Protein AF-A0AAU6HBP0-F1 (afdb_monomer)

Radius of gyration: 56.95 Å; Cα contacts (8 Å, |Δi|>4): 21; chains: 1; bounding box: 114×87×147 Å

Structure (mmCIF, N/CA/C/O backbone):
data_AF-A0AAU6HBP0-F1
#
_entry.id   AF-A0AAU6HBP0-F1
#
loop_
_atom_site.group_PDB
_atom_site.id
_atom_site.type_symbol
_atom_site.label_atom_id
_atom_site.label_alt_id
_atom_site.label_comp_id
_atom_site.label_asym_id
_atom_site.label_entity_id
_atom_site.label_seq_id
_atom_site.pdbx_PDB_ins_code
_atom_site.Cartn_x
_atom_site.Cartn_y
_atom_site.Cartn_z
_atom_site.occupancy
_atom_site.B_iso_or_equiv
_atom_site.auth_seq_id
_atom_site.auth_comp_id
_atom_site.auth_asym_id
_atom_site.auth_atom_id
_atom_site.pdbx_PDB_model_num
ATOM 1 N N . MET A 1 1 ? 34.004 17.136 -72.306 1.00 39.78 1 MET A N 1
ATOM 2 C CA . MET A 1 1 ? 34.725 17.533 -71.076 1.00 39.78 1 MET A CA 1
ATOM 3 C C . MET A 1 1 ? 34.280 16.606 -69.958 1.00 39.78 1 MET A C 1
ATOM 5 O O . MET A 1 1 ? 33.243 16.803 -69.342 1.00 39.78 1 MET A O 1
ATOM 9 N N . SER A 1 2 ? 34.985 15.485 -69.861 1.00 39.16 2 SER A N 1
ATOM 10 C CA . SER A 1 2 ? 34.574 14.244 -69.213 1.00 39.16 2 SER A CA 1
ATOM 11 C C . SER A 1 2 ? 35.087 14.171 -67.779 1.00 39.16 2 SER A C 1
ATOM 13 O O . SER A 1 2 ? 36.291 14.035 -67.568 1.00 39.16 2 SER A O 1
ATOM 15 N N . ARG A 1 3 ? 34.173 14.124 -66.805 1.00 50.28 3 ARG A N 1
ATOM 16 C CA . ARG A 1 3 ? 34.437 13.745 -65.402 1.00 50.28 3 ARG A CA 1
ATOM 17 C C . ARG A 1 3 ? 34.863 12.264 -65.241 1.00 50.28 3 ARG A C 1
ATOM 19 O O . ARG A 1 3 ? 34.665 11.676 -64.190 1.00 50.28 3 ARG A O 1
ATOM 26 N N . HIS A 1 4 ? 35.407 11.636 -66.287 1.00 50.38 4 HIS A N 1
ATOM 27 C CA . HIS A 1 4 ? 35.610 10.183 -66.388 1.00 50.38 4 HIS A CA 1
ATOM 28 C C . HIS A 1 4 ? 37.081 9.749 -66.481 1.00 50.38 4 HIS A C 1
ATOM 30 O O . HIS A 1 4 ? 37.343 8.557 -66.600 1.00 50.38 4 HIS A O 1
ATOM 36 N N . LEU A 1 5 ? 38.037 10.686 -66.433 1.00 45.00 5 LEU A N 1
ATOM 37 C CA . LEU A 1 5 ? 39.475 10.383 -66.547 1.00 45.00 5 LEU A CA 1
ATOM 38 C C . LEU A 1 5 ? 40.258 10.535 -65.234 1.00 45.00 5 LEU A C 1
ATOM 40 O O . LEU A 1 5 ? 41.415 10.137 -65.171 1.00 45.00 5 LEU A O 1
ATOM 44 N N . SER A 1 6 ? 39.632 11.026 -64.164 1.00 45.41 6 SER A N 1
ATOM 45 C CA . SER A 1 6 ? 40.224 11.090 -62.825 1.00 45.41 6 SER A CA 1
ATOM 46 C C . SER A 1 6 ? 39.606 10.031 -61.906 1.00 45.41 6 SER A C 1
ATOM 48 O O . SER A 1 6 ? 38.834 10.353 -61.015 1.00 45.41 6 SER A O 1
ATOM 50 N N . GLY A 1 7 ? 39.888 8.757 -62.184 1.00 50.62 7 GLY A N 1
ATOM 51 C CA . GLY A 1 7 ? 40.210 7.744 -61.166 1.00 50.62 7 GLY A CA 1
ATOM 52 C C . GLY A 1 7 ? 39.292 7.443 -59.969 1.00 50.62 7 GLY A C 1
ATOM 53 O O . GLY A 1 7 ? 39.724 6.668 -59.125 1.00 50.62 7 GLY A O 1
ATOM 54 N N . GLU A 1 8 ? 38.069 7.960 -59.857 1.00 50.41 8 GLU A N 1
ATOM 55 C CA . GLU A 1 8 ? 37.153 7.616 -58.756 1.00 50.41 8 GLU A CA 1
ATOM 56 C C . GLU A 1 8 ? 35.820 7.104 -59.303 1.00 50.41 8 GLU A C 1
ATOM 58 O O . GLU A 1 8 ? 34.913 7.856 -59.647 1.00 50.41 8 GLU A O 1
ATOM 63 N N . ARG A 1 9 ? 35.700 5.776 -59.401 1.00 56.53 9 ARG A N 1
ATOM 64 C CA . ARG A 1 9 ? 34.417 5.088 -59.597 1.00 56.53 9 ARG A CA 1
ATOM 65 C C . ARG A 1 9 ? 33.844 4.739 -58.226 1.00 56.53 9 ARG A C 1
ATOM 67 O O . ARG A 1 9 ? 33.811 3.572 -57.853 1.00 56.53 9 ARG A O 1
ATOM 74 N N . LEU A 1 10 ? 33.477 5.755 -57.451 1.00 55.75 10 LEU A N 1
ATOM 75 C CA . LEU A 1 10 ? 32.769 5.563 -56.189 1.00 55.75 10 LEU A CA 1
ATOM 76 C C . LEU A 1 10 ? 31.275 5.687 -56.468 1.00 55.75 10 LEU A C 1
ATOM 78 O O . LEU A 1 10 ? 30.783 6.764 -56.799 1.00 55.75 10 LEU A O 1
ATOM 82 N N . VAL A 1 11 ? 30.563 4.567 -56.388 1.00 60.75 11 VAL A N 1
ATOM 83 C CA . VAL A 1 11 ? 29.103 4.585 -56.333 1.00 60.75 11 VAL A CA 1
ATOM 84 C C . VAL A 1 11 ? 28.745 4.830 -54.871 1.00 60.75 11 VAL A C 1
ATOM 86 O O . VAL A 1 11 ? 28.910 3.941 -54.040 1.00 60.75 11 VAL A O 1
ATOM 89 N N . GLU A 1 12 ? 28.326 6.053 -54.541 1.00 64.81 12 GLU A N 1
ATOM 90 C CA . GLU A 1 12 ? 27.863 6.395 -53.188 1.00 64.81 12 GLU A CA 1
ATOM 91 C C . GLU A 1 12 ? 26.723 5.449 -52.776 1.00 64.81 12 GLU A C 1
ATOM 93 O O . GLU A 1 12 ? 25.860 5.137 -53.600 1.00 64.81 12 GLU A O 1
ATOM 98 N N . ARG A 1 13 ? 26.662 5.013 -51.509 1.00 60.97 13 ARG A N 1
ATOM 99 C CA . ARG A 1 13 ? 25.604 4.096 -51.023 1.00 60.97 13 ARG A CA 1
ATOM 100 C C . ARG A 1 13 ? 24.179 4.616 -51.262 1.00 60.97 13 ARG A C 1
ATOM 102 O O . ARG A 1 13 ? 23.253 3.827 -51.448 1.00 60.97 13 ARG A O 1
ATOM 109 N N . PHE A 1 14 ? 24.001 5.935 -51.359 1.00 68.06 14 PHE A N 1
ATOM 110 C CA . PHE A 1 14 ? 22.722 6.553 -51.720 1.00 68.06 14 PHE A CA 1
ATOM 111 C C . PHE A 1 14 ? 22.308 6.313 -53.172 1.00 68.06 14 PHE A C 1
ATOM 113 O O . PHE A 1 14 ? 21.176 6.623 -53.523 1.00 68.06 14 PHE A O 1
ATOM 120 N N . PHE A 1 15 ? 23.171 5.760 -54.025 1.00 81.31 15 PHE A N 1
ATOM 121 C CA . PHE A 1 15 ? 22.827 5.429 -55.401 1.00 81.31 15 PHE A CA 1
ATOM 122 C C . PHE A 1 15 ? 21.674 4.432 -55.466 1.00 81.31 15 PHE A C 1
ATOM 124 O O . PHE A 1 15 ? 20.751 4.661 -56.233 1.00 81.31 15 PHE A O 1
ATOM 131 N N . VAL A 1 16 ? 21.671 3.377 -54.642 1.00 83.00 16 VAL A N 1
ATOM 132 C CA . VAL A 1 16 ? 20.570 2.395 -54.648 1.00 83.00 16 VAL A CA 1
ATOM 133 C C . VAL A 1 16 ? 19.282 3.019 -54.102 1.00 83.00 16 VAL A C 1
ATOM 135 O O . VAL A 1 16 ? 18.208 2.781 -54.648 1.00 83.00 16 VAL A O 1
ATOM 138 N N . ALA A 1 17 ? 19.384 3.880 -53.082 1.00 81.88 17 ALA A N 1
ATOM 139 C CA . ALA A 1 17 ? 18.243 4.628 -52.552 1.00 81.88 17 ALA A CA 1
ATOM 140 C C . ALA A 1 17 ? 17.663 5.611 -53.589 1.00 81.88 17 ALA A C 1
ATOM 142 O O . ALA A 1 17 ? 16.463 5.599 -53.840 1.00 81.88 17 ALA A O 1
ATOM 143 N N . ARG A 1 18 ? 18.513 6.386 -54.270 1.00 85.19 18 ARG A N 1
ATOM 144 C CA . ARG A 1 18 ? 18.115 7.302 -55.350 1.00 85.19 18 ARG A CA 1
ATOM 145 C C . ARG A 1 18 ? 17.605 6.564 -56.580 1.00 85.19 18 ARG A C 1
ATOM 147 O O . ARG A 1 18 ? 16.659 7.013 -57.208 1.00 85.19 18 ARG A O 1
ATOM 154 N N . LEU A 1 19 ? 18.207 5.429 -56.928 1.00 86.56 19 LEU A N 1
ATOM 155 C CA . LEU A 1 19 ? 17.739 4.568 -58.011 1.00 86.56 19 LEU A CA 1
ATOM 156 C C . LEU A 1 19 ? 16.337 4.046 -57.696 1.00 86.56 19 LEU A C 1
ATOM 158 O O . LEU A 1 19 ? 15.481 4.047 -58.573 1.00 86.56 19 LEU A O 1
ATOM 162 N N . ARG A 1 20 ? 16.081 3.660 -56.442 1.00 88.56 20 ARG A N 1
ATOM 163 C CA . ARG A 1 20 ? 14.748 3.274 -55.977 1.00 88.56 20 ARG A CA 1
ATOM 164 C C . ARG A 1 20 ? 13.751 4.426 -56.072 1.00 88.56 20 ARG A C 1
ATOM 166 O O . ARG A 1 20 ? 12.655 4.189 -56.562 1.00 88.56 20 ARG A O 1
ATOM 173 N N . GLU A 1 21 ? 14.111 5.628 -55.627 1.00 88.81 21 GLU A N 1
ATOM 174 C CA . GLU A 1 21 ? 13.258 6.822 -55.748 1.00 88.81 21 GLU A CA 1
ATOM 175 C C . GLU A 1 21 ? 12.923 7.115 -57.218 1.00 88.81 21 GLU A C 1
ATOM 177 O O . GLU A 1 21 ? 11.754 7.177 -57.583 1.00 88.81 21 GLU A O 1
ATOM 182 N N . VAL A 1 22 ? 13.933 7.161 -58.090 1.00 92.31 22 VAL A N 1
ATOM 183 C CA . VAL A 1 22 ? 13.758 7.430 -59.527 1.00 92.31 22 VAL A CA 1
ATOM 184 C C . VAL A 1 22 ? 12.912 6.358 -60.217 1.00 92.31 22 VAL A C 1
ATOM 186 O O . VAL A 1 22 ? 12.060 6.682 -61.041 1.00 92.31 22 VAL A O 1
ATOM 189 N N . LEU A 1 23 ? 13.129 5.077 -59.909 1.00 91.69 23 LEU A N 1
ATOM 190 C CA . LEU A 1 23 ? 12.344 3.991 -60.496 1.00 91.69 23 LEU A CA 1
ATOM 191 C C . LEU A 1 23 ? 10.909 3.964 -59.954 1.00 91.69 23 LEU A C 1
ATOM 193 O O . LEU A 1 23 ? 9.983 3.671 -60.709 1.00 91.69 23 LEU A O 1
ATOM 197 N N . ALA A 1 24 ? 10.700 4.327 -58.686 1.00 91.56 24 ALA A N 1
ATOM 198 C CA . ALA A 1 24 ? 9.364 4.504 -58.128 1.00 91.56 24 ALA A CA 1
ATOM 199 C C . ALA A 1 24 ? 8.610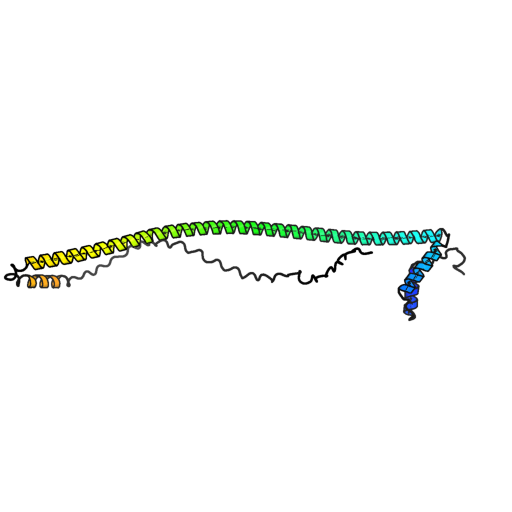 5.648 -58.826 1.00 91.56 24 ALA A C 1
ATOM 201 O O . ALA A 1 24 ? 7.462 5.450 -59.224 1.00 91.56 24 ALA A O 1
ATOM 202 N N . ASP A 1 25 ? 9.270 6.785 -59.066 1.00 92.56 25 ASP A N 1
ATOM 203 C CA . ASP A 1 25 ? 8.704 7.929 -59.796 1.00 92.56 25 ASP A CA 1
ATOM 204 C C . ASP A 1 25 ? 8.340 7.581 -61.252 1.00 92.56 25 ASP A C 1
ATOM 206 O O . ASP A 1 25 ? 7.417 8.156 -61.829 1.00 92.56 25 ASP A O 1
ATOM 210 N N . GLN A 1 26 ? 9.028 6.603 -61.847 1.00 93.94 26 GLN A N 1
ATOM 211 C CA . GLN A 1 26 ? 8.758 6.083 -63.193 1.00 93.94 26 GLN A CA 1
ATOM 212 C C . GLN A 1 26 ? 7.703 4.962 -63.227 1.00 93.94 26 GLN A C 1
ATOM 214 O O . GLN A 1 26 ? 7.431 4.411 -64.292 1.00 93.94 26 GLN A O 1
ATOM 219 N N . GLY A 1 27 ? 7.092 4.617 -62.087 1.00 92.62 27 GLY A N 1
ATOM 220 C CA . GLY A 1 27 ? 6.062 3.576 -61.995 1.00 92.62 27 GLY A CA 1
ATOM 221 C C . GLY A 1 27 ? 6.602 2.145 -61.887 1.00 92.62 27 GLY A C 1
ATOM 222 O O . GLY A 1 27 ? 5.842 1.187 -62.031 1.00 92.62 27 GLY A O 1
ATOM 223 N N . HIS A 1 28 ? 7.894 1.984 -61.600 1.00 92.25 28 HIS A N 1
ATOM 224 C CA . HIS A 1 28 ? 8.573 0.698 -61.440 1.00 92.25 28 HIS A CA 1
ATOM 225 C C . HIS A 1 28 ? 9.262 0.599 -60.070 1.00 92.25 28 HIS A C 1
ATOM 227 O O . HIS A 1 28 ? 10.488 0.532 -59.998 1.00 92.25 28 HIS A O 1
ATOM 233 N N . PRO A 1 29 ? 8.514 0.607 -58.952 1.00 91.19 29 PRO A N 1
ATOM 234 C CA . PRO A 1 29 ? 9.128 0.544 -57.634 1.00 91.19 29 PRO A CA 1
ATOM 235 C C . PRO A 1 29 ? 9.879 -0.781 -57.455 1.00 91.19 29 PRO A C 1
ATOM 237 O O . PRO A 1 29 ? 9.291 -1.857 -57.557 1.00 91.19 29 PRO A O 1
ATOM 240 N N . LEU A 1 30 ? 11.175 -0.690 -57.148 1.00 90.50 30 LEU A N 1
ATOM 241 C CA . LEU A 1 30 ? 11.973 -1.842 -56.729 1.00 90.50 30 LEU A CA 1
ATOM 242 C C . LEU A 1 30 ? 11.384 -2.446 -55.451 1.00 90.50 30 LEU A C 1
ATOM 244 O O . LEU A 1 30 ? 11.033 -1.732 -54.502 1.00 90.50 30 LEU A O 1
ATOM 248 N N . THR A 1 31 ? 11.314 -3.771 -55.410 1.00 92.31 31 THR A N 1
ATOM 249 C CA . THR A 1 31 ? 10.949 -4.500 -54.195 1.00 92.31 31 THR A CA 1
ATOM 250 C C . THR A 1 31 ? 12.068 -4.412 -53.156 1.00 92.31 31 THR A C 1
ATOM 252 O O . THR A 1 31 ? 13.239 -4.220 -53.485 1.00 92.31 31 THR A O 1
ATOM 255 N N . ALA A 1 32 ? 11.726 -4.586 -51.875 1.00 88.50 32 ALA A N 1
ATOM 256 C CA . ALA A 1 32 ? 12.717 -4.574 -50.796 1.00 88.50 32 ALA A CA 1
ATOM 257 C C . ALA A 1 32 ? 13.833 -5.614 -51.021 1.00 88.50 32 ALA A C 1
ATOM 259 O O . ALA A 1 32 ? 15.004 -5.291 -50.858 1.00 88.50 32 ALA A O 1
ATOM 260 N N . ALA A 1 33 ? 13.473 -6.811 -51.499 1.00 90.25 33 ALA A N 1
ATOM 261 C CA . ALA A 1 33 ? 14.423 -7.880 -51.801 1.00 90.25 33 ALA A CA 1
ATOM 262 C C . ALA A 1 33 ? 15.372 -7.534 -52.967 1.00 90.25 33 ALA A C 1
ATOM 264 O O . ALA A 1 33 ? 16.555 -7.863 -52.927 1.00 90.25 33 ALA A O 1
ATOM 265 N N . GLU A 1 34 ? 14.886 -6.849 -54.010 1.00 90.62 34 GLU A N 1
ATOM 266 C CA . GLU A 1 34 ? 15.740 -6.377 -55.111 1.00 90.62 34 GLU A CA 1
ATOM 267 C C . GLU A 1 34 ? 16.694 -5.272 -54.649 1.00 90.62 34 GLU A C 1
ATOM 269 O O . GLU A 1 34 ? 17.857 -5.257 -55.053 1.00 90.62 34 GLU A O 1
ATOM 274 N N . CYS A 1 35 ? 16.233 -4.375 -53.773 1.00 86.44 35 CYS A N 1
ATOM 275 C CA . CYS A 1 35 ? 17.088 -3.365 -53.158 1.00 86.44 35 CYS A CA 1
ATOM 276 C C . CYS A 1 35 ? 18.190 -3.994 -52.300 1.00 86.44 35 CYS A C 1
ATOM 278 O O . CYS A 1 35 ? 19.349 -3.617 -52.452 1.00 86.44 35 CYS A O 1
ATOM 280 N N . GLU A 1 36 ? 17.853 -4.955 -51.437 1.00 86.12 36 GLU A N 1
ATOM 281 C CA . GLU A 1 36 ? 18.827 -5.688 -50.617 1.00 86.12 36 GLU A CA 1
ATOM 282 C C . GLU A 1 36 ? 19.879 -6.370 -51.498 1.00 86.12 36 GLU A C 1
ATOM 284 O O . GLU A 1 36 ? 21.076 -6.166 -51.302 1.00 86.12 36 GLU A O 1
ATOM 289 N N . ARG A 1 37 ? 19.448 -7.065 -52.556 1.00 89.81 37 ARG A N 1
ATOM 290 C CA . ARG A 1 37 ? 20.356 -7.734 -53.495 1.00 89.81 37 ARG A CA 1
A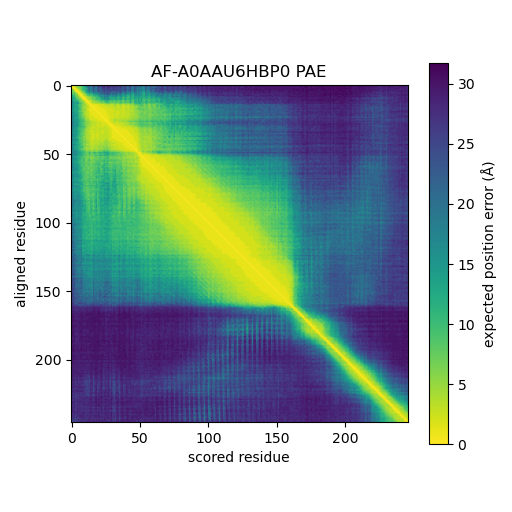TOM 291 C C . ARG A 1 37 ? 21.274 -6.763 -54.242 1.00 89.81 37 ARG A C 1
ATOM 293 O O . ARG A 1 37 ? 22.438 -7.077 -54.476 1.00 89.81 37 ARG A O 1
ATOM 300 N N . LEU A 1 38 ? 20.777 -5.589 -54.637 1.00 87.56 38 LEU A N 1
ATOM 301 C CA . LEU A 1 38 ? 21.600 -4.550 -55.268 1.00 87.56 38 LEU A CA 1
ATOM 302 C C . LEU A 1 38 ? 22.637 -3.979 -54.294 1.00 87.56 38 LEU A C 1
ATOM 304 O O . LEU A 1 38 ? 23.779 -3.756 -54.691 1.00 87.56 38 LEU A O 1
ATOM 308 N N . ILE A 1 39 ? 22.267 -3.782 -53.026 1.00 85.06 39 ILE A N 1
ATOM 309 C CA . ILE A 1 39 ? 23.190 -3.334 -51.975 1.00 85.06 39 ILE A CA 1
ATOM 310 C C . ILE A 1 39 ? 24.290 -4.377 -51.751 1.00 85.06 39 ILE A C 1
ATOM 312 O O . ILE A 1 39 ? 25.467 -4.016 -51.713 1.00 85.06 39 ILE A O 1
ATOM 316 N N . GLU A 1 40 ? 23.930 -5.659 -51.662 1.00 85.44 40 GLU A N 1
ATOM 317 C CA . GLU A 1 40 ? 24.885 -6.764 -51.526 1.00 85.44 40 GLU A CA 1
ATOM 318 C C . GLU A 1 40 ? 25.858 -6.823 -52.709 1.00 85.44 40 GLU A C 1
ATOM 320 O O . GLU A 1 40 ? 27.071 -6.835 -52.503 1.00 85.44 40 GLU A O 1
ATOM 325 N N . LEU A 1 41 ? 25.350 -6.763 -53.946 1.00 87.06 41 LEU A N 1
ATOM 326 C CA . LEU A 1 41 ? 26.175 -6.769 -55.161 1.00 87.06 41 LEU A CA 1
ATOM 327 C C . LEU A 1 41 ? 27.124 -5.565 -55.229 1.00 87.06 41 LEU A C 1
ATOM 329 O O . LEU A 1 41 ? 28.288 -5.711 -55.613 1.00 87.06 41 LEU A O 1
ATOM 333 N N . CYS A 1 42 ? 26.658 -4.377 -54.837 1.00 82.25 42 CYS A N 1
ATOM 334 C CA . CYS A 1 42 ? 27.517 -3.204 -54.708 1.00 82.25 42 CYS A CA 1
ATOM 335 C C . CYS A 1 42 ? 28.606 -3.437 -53.651 1.00 82.25 42 CYS A C 1
ATOM 337 O O . CYS A 1 42 ? 29.781 -3.194 -53.928 1.00 82.25 42 CYS A O 1
ATOM 339 N N . GLY A 1 43 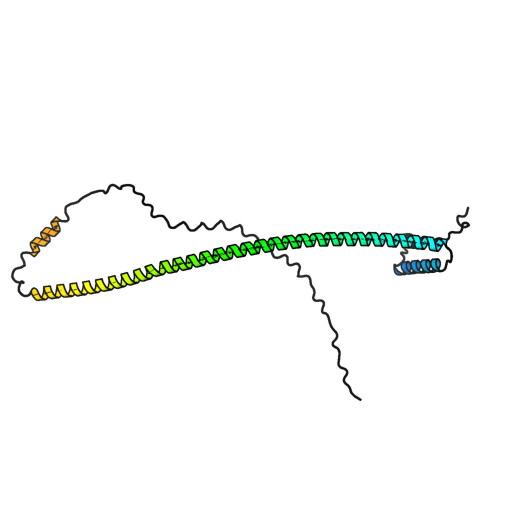? 28.246 -3.982 -52.486 1.00 78.25 43 GLY A N 1
ATOM 340 C CA . GLY A 1 43 ? 29.190 -4.350 -51.431 1.00 78.25 43 GLY A CA 1
ATOM 341 C C . GLY A 1 43 ? 30.247 -5.358 -51.892 1.00 78.25 43 GLY A C 1
ATOM 342 O O . GLY A 1 43 ? 31.434 -5.173 -51.631 1.00 78.25 43 GLY A O 1
ATOM 343 N N . ASP A 1 44 ? 29.853 -6.389 -52.635 1.00 83.00 44 ASP A N 1
ATOM 344 C CA . ASP A 1 44 ? 30.768 -7.380 -53.212 1.00 83.00 44 ASP A CA 1
ATOM 345 C C . ASP A 1 44 ? 31.710 -6.757 -54.241 1.00 83.00 44 ASP A C 1
ATOM 347 O O . ASP A 1 44 ? 32.916 -7.011 -54.218 1.00 83.00 44 ASP A O 1
ATOM 351 N N . SER A 1 45 ? 31.190 -5.877 -55.099 1.00 80.94 45 SER A N 1
ATOM 352 C CA . SER A 1 45 ? 32.001 -5.163 -56.087 1.00 80.94 45 SER A CA 1
ATOM 353 C C . SER A 1 45 ? 33.019 -4.219 -55.434 1.00 80.94 45 SER A C 1
ATOM 355 O O . SER A 1 45 ? 34.161 -4.132 -55.887 1.00 80.94 45 SER A O 1
ATOM 357 N N . HIS A 1 46 ? 32.646 -3.560 -54.331 1.00 74.81 46 HIS A N 1
ATOM 358 C CA . HIS A 1 46 ? 33.536 -2.687 -53.568 1.00 74.81 46 HIS A CA 1
ATOM 359 C C . HIS A 1 46 ? 34.616 -3.491 -52.839 1.00 74.81 46 HIS A C 1
ATOM 361 O O . HIS A 1 46 ? 35.778 -3.096 -52.870 1.00 74.81 46 HIS A O 1
ATOM 367 N N . ARG A 1 47 ? 34.272 -4.657 -52.271 1.00 78.62 47 ARG A N 1
ATOM 368 C CA . ARG A 1 47 ? 35.238 -5.585 -51.656 1.00 78.62 47 ARG A CA 1
ATOM 369 C C . ARG A 1 47 ? 36.218 -6.179 -52.670 1.00 78.62 47 ARG A C 1
ATOM 371 O O . ARG A 1 47 ? 37.391 -6.351 -52.352 1.00 78.62 47 ARG A O 1
ATOM 378 N N . ALA A 1 48 ? 35.753 -6.471 -53.885 1.00 81.12 48 ALA A N 1
ATOM 379 C CA . ALA A 1 48 ? 36.593 -6.968 -54.975 1.00 81.12 48 ALA A CA 1
ATOM 380 C C . ALA A 1 48 ? 37.481 -5.871 -55.593 1.00 81.12 48 ALA A C 1
ATOM 382 O O . ALA A 1 48 ? 38.547 -6.160 -56.140 1.00 81.12 48 ALA A O 1
ATOM 383 N N . SER A 1 49 ? 37.061 -4.607 -55.499 1.00 72.75 49 SER A N 1
ATOM 384 C CA . SER A 1 49 ? 37.847 -3.454 -55.925 1.00 72.75 49 SER A CA 1
ATOM 385 C C . SER A 1 49 ? 38.999 -3.238 -54.944 1.00 72.75 49 SER A C 1
ATOM 387 O O . SER A 1 49 ? 38.852 -2.586 -53.915 1.00 72.75 49 SER A O 1
ATOM 389 N N . GLY A 1 50 ? 40.184 -3.767 -55.258 1.00 74.50 50 GLY A N 1
ATOM 390 C CA . GLY A 1 50 ? 41.418 -3.564 -54.479 1.00 74.50 50 GLY A CA 1
ATOM 391 C C . GLY A 1 50 ? 41.921 -2.110 -54.424 1.00 74.50 50 GLY A C 1
ATOM 392 O O . GLY A 1 50 ? 43.100 -1.883 -54.167 1.00 74.50 50 GLY A O 1
ATOM 393 N N . SER A 1 51 ? 41.063 -1.126 -54.710 1.00 82.62 51 SER A N 1
ATOM 394 C CA . SER A 1 51 ? 41.380 0.296 -54.686 1.00 82.62 51 SER A CA 1
ATOM 395 C C . SER A 1 51 ? 41.337 0.841 -53.249 1.00 82.62 51 SER A C 1
ATOM 397 O O . SER A 1 51 ? 40.272 0.823 -52.622 1.00 82.62 51 SER A O 1
ATOM 399 N N . PRO A 1 52 ? 42.439 1.418 -52.733 1.00 79.50 52 PRO A N 1
ATOM 400 C CA . PRO A 1 52 ? 42.483 1.998 -51.388 1.00 79.50 52 PRO A CA 1
ATOM 401 C C . PRO A 1 52 ? 41.457 3.117 -51.152 1.00 79.50 52 PRO A C 1
ATOM 403 O O . PRO A 1 52 ? 40.966 3.283 -50.038 1.00 79.50 52 PRO A O 1
ATOM 406 N N . SER A 1 53 ? 41.098 3.880 -52.191 1.00 77.75 53 SER A N 1
ATOM 407 C CA . SER A 1 53 ? 40.112 4.965 -52.083 1.00 77.75 53 SER A CA 1
ATOM 408 C C . SER A 1 53 ? 38.693 4.454 -51.813 1.00 77.75 53 SER A C 1
ATOM 410 O O . SER A 1 53 ? 37.976 5.042 -51.007 1.00 77.75 53 SER A O 1
ATOM 412 N N . VAL A 1 54 ? 38.314 3.326 -52.426 1.00 77.31 54 VAL A N 1
ATOM 413 C CA . VAL A 1 54 ? 37.008 2.669 -52.235 1.00 77.31 54 VAL A CA 1
ATOM 414 C C . VAL A 1 54 ? 36.900 2.105 -50.822 1.00 77.31 54 VAL A C 1
ATOM 416 O O . VAL A 1 54 ? 35.896 2.320 -50.148 1.00 77.31 54 VAL A O 1
ATOM 419 N N . GLN A 1 55 ? 37.968 1.472 -50.333 1.00 79.50 55 GLN A N 1
ATOM 420 C CA . GLN A 1 55 ? 38.030 0.946 -48.969 1.00 79.50 55 GLN A CA 1
ATOM 421 C C . GLN A 1 55 ? 37.957 2.062 -47.917 1.00 79.50 55 GLN A C 1
ATOM 423 O O . GLN A 1 55 ? 37.234 1.938 -46.931 1.00 79.50 55 GLN A O 1
ATOM 428 N N . LEU A 1 56 ? 38.655 3.185 -48.130 1.00 85.00 56 LEU A N 1
ATOM 429 C CA . LEU A 1 56 ? 38.584 4.338 -47.227 1.00 85.00 56 LEU A CA 1
ATOM 430 C C . LEU A 1 56 ? 37.199 4.993 -47.214 1.00 85.00 56 LEU A C 1
ATOM 432 O O . LEU A 1 56 ? 36.749 5.417 -46.149 1.00 85.00 56 LEU A O 1
ATOM 436 N N . ALA A 1 57 ? 36.527 5.091 -48.364 1.00 81.38 57 ALA A N 1
ATOM 437 C CA . ALA A 1 57 ? 35.159 5.597 -48.437 1.00 81.38 57 ALA A CA 1
ATOM 438 C C . ALA A 1 57 ? 34.194 4.689 -47.657 1.00 81.38 57 ALA A C 1
ATOM 440 O O . ALA A 1 57 ? 33.475 5.178 -46.790 1.00 81.38 57 ALA A O 1
ATOM 441 N N . GLN A 1 58 ? 34.273 3.371 -47.870 1.00 80.75 58 GLN A N 1
ATOM 442 C CA . GLN A 1 58 ? 33.457 2.391 -47.153 1.00 80.75 58 GLN A CA 1
ATOM 443 C C . GLN A 1 58 ? 33.671 2.453 -45.632 1.00 80.75 58 GLN A C 1
ATOM 445 O O . GLN A 1 58 ? 32.706 2.524 -44.876 1.00 80.75 58 GLN A O 1
ATOM 450 N N . LEU A 1 59 ? 34.924 2.486 -45.166 1.00 87.00 59 LEU A N 1
ATOM 451 C CA . LEU A 1 59 ? 35.221 2.566 -43.732 1.00 87.00 59 LEU A CA 1
ATOM 452 C C . LEU A 1 59 ? 34.714 3.870 -43.102 1.00 87.00 59 LEU A C 1
ATOM 454 O O . LEU A 1 59 ? 34.272 3.873 -41.955 1.00 87.00 59 LEU A O 1
ATOM 458 N N . ARG A 1 60 ? 34.765 4.995 -43.828 1.00 88.75 60 ARG A N 1
ATOM 459 C CA . ARG A 1 60 ? 34.203 6.268 -43.345 1.00 88.75 60 ARG A CA 1
ATOM 460 C C . ARG A 1 60 ? 32.691 6.185 -43.187 1.00 88.75 60 ARG A C 1
ATOM 462 O O . ARG A 1 60 ? 32.178 6.671 -42.184 1.00 88.75 60 ARG A O 1
ATOM 469 N N . GLU A 1 61 ? 32.005 5.564 -44.138 1.00 84.44 61 GLU A N 1
ATOM 470 C CA . GLU A 1 61 ? 30.559 5.349 -44.076 1.00 84.44 61 GLU A CA 1
ATOM 471 C C . GLU A 1 61 ? 30.180 4.433 -42.903 1.00 84.44 61 GLU A C 1
ATOM 473 O O . GLU A 1 61 ? 29.367 4.823 -42.067 1.00 84.44 61 GLU A O 1
ATOM 478 N N . GLU A 1 62 ? 30.840 3.281 -42.756 1.00 87.00 62 GLU A N 1
ATOM 479 C CA . GLU A 1 62 ? 30.622 2.364 -41.627 1.00 87.00 62 GLU A CA 1
ATOM 480 C C . GLU A 1 62 ? 30.874 3.059 -40.278 1.00 87.00 62 GLU A C 1
ATOM 482 O O . GLU A 1 62 ? 30.093 2.910 -39.339 1.00 87.00 62 GLU A O 1
ATOM 487 N N . LEU A 1 63 ? 31.910 3.902 -40.181 1.00 93.00 63 LEU A N 1
ATOM 488 C CA . LEU A 1 63 ? 32.146 4.719 -38.988 1.00 93.00 63 LEU A CA 1
ATOM 489 C C . LEU A 1 63 ? 31.024 5.732 -38.733 1.00 93.00 63 LEU A C 1
ATOM 491 O O . LEU A 1 63 ? 30.695 5.983 -37.573 1.00 93.00 63 LEU A O 1
ATOM 495 N N . THR A 1 64 ? 30.447 6.342 -39.771 1.00 90.62 64 THR A N 1
ATOM 496 C CA . THR A 1 64 ? 29.298 7.243 -39.592 1.00 90.62 64 THR A CA 1
ATOM 497 C C . THR A 1 64 ? 28.042 6.495 -39.152 1.00 90.62 64 THR A C 1
ATOM 499 O O . THR A 1 64 ? 27.355 6.974 -38.252 1.00 90.62 64 THR A O 1
ATOM 502 N N . GLU A 1 65 ? 27.782 5.306 -39.697 1.00 88.75 65 GLU A N 1
ATOM 503 C CA . GLU A 1 65 ? 26.656 4.449 -39.306 1.00 88.75 65 GLU A CA 1
ATOM 504 C C . GLU A 1 65 ? 26.799 3.972 -37.858 1.00 88.75 65 GLU A C 1
ATOM 506 O O . GLU A 1 65 ? 25.858 4.083 -37.073 1.00 88.75 65 GLU A O 1
ATOM 511 N N . LEU A 1 66 ? 27.995 3.521 -37.467 1.00 94.62 66 LEU A N 1
ATOM 512 C CA . LEU A 1 66 ? 28.280 3.109 -36.092 1.00 94.62 66 LEU A CA 1
ATOM 513 C C . LEU A 1 66 ? 28.110 4.264 -35.103 1.00 94.62 66 LEU A C 1
ATOM 515 O O . LEU A 1 66 ? 27.526 4.063 -34.040 1.00 94.62 66 LEU A O 1
ATOM 519 N N . LYS A 1 67 ? 28.555 5.477 -35.454 1.00 95.38 67 LYS A N 1
ATOM 520 C CA . LYS A 1 67 ? 28.339 6.672 -34.621 1.00 95.38 67 LYS A CA 1
ATOM 521 C C . LYS A 1 67 ? 26.857 6.995 -34.471 1.00 95.38 67 LYS A C 1
ATOM 523 O O . LYS A 1 67 ? 26.397 7.206 -33.357 1.00 95.38 67 LYS A O 1
ATOM 528 N N . GLN A 1 68 ? 26.092 6.962 -35.560 1.00 95.06 68 GLN A N 1
ATOM 529 C CA . GLN A 1 68 ? 24.646 7.188 -35.499 1.00 95.06 68 GLN A CA 1
ATOM 530 C C . GLN A 1 68 ? 23.938 6.116 -34.661 1.00 95.06 68 GLN A C 1
ATOM 532 O O . GLN A 1 68 ? 23.080 6.441 -33.842 1.00 95.06 68 GLN A O 1
ATOM 537 N N . ALA A 1 69 ? 24.309 4.844 -34.817 1.00 93.88 69 ALA A N 1
ATOM 538 C CA . ALA A 1 69 ? 23.765 3.752 -34.016 1.00 93.88 69 ALA A CA 1
ATOM 539 C C . ALA A 1 69 ? 24.118 3.901 -32.527 1.00 93.88 69 ALA A C 1
ATOM 541 O O . ALA A 1 69 ? 23.267 3.652 -31.672 1.00 93.88 69 ALA A O 1
ATOM 542 N N . GLN A 1 70 ? 25.341 4.342 -32.216 1.00 96.69 70 GLN A N 1
ATOM 543 C CA . GLN A 1 70 ? 25.787 4.644 -30.857 1.00 96.69 70 GLN A CA 1
ATOM 544 C C . GLN A 1 70 ? 25.024 5.829 -30.253 1.00 96.69 70 GLN A C 1
ATOM 546 O O . GLN A 1 70 ? 24.602 5.760 -29.103 1.00 96.69 70 GLN A O 1
ATOM 551 N N . ASP A 1 71 ? 24.789 6.892 -31.019 1.00 96.75 71 ASP A N 1
ATOM 552 C CA . ASP A 1 71 ? 24.014 8.043 -30.555 1.00 96.75 71 ASP A CA 1
ATOM 553 C C . ASP A 1 71 ? 22.553 7.653 -30.285 1.00 96.75 71 ASP A C 1
ATOM 555 O O . ASP A 1 71 ? 21.961 8.060 -29.283 1.00 96.75 71 ASP A O 1
ATOM 559 N N . LEU A 1 72 ? 21.959 6.831 -31.157 1.00 96.75 72 LEU A N 1
ATOM 560 C CA . LEU A 1 72 ? 20.601 6.318 -30.974 1.00 96.75 72 LEU A CA 1
ATOM 561 C C . LEU A 1 72 ? 20.497 5.390 -29.761 1.00 96.75 72 LEU A C 1
ATOM 563 O O . LEU A 1 72 ? 19.529 5.492 -29.004 1.00 96.75 72 LEU A O 1
ATOM 567 N N . SER A 1 73 ? 21.464 4.493 -29.560 1.00 95.69 73 SER A N 1
ATOM 568 C CA . SER A 1 73 ? 21.480 3.609 -28.393 1.00 95.69 73 SER A CA 1
ATOM 569 C C . SER A 1 73 ? 21.726 4.390 -27.103 1.00 95.69 73 SER A C 1
ATOM 571 O O . SER A 1 73 ? 21.027 4.146 -26.124 1.00 95.69 73 SER A O 1
ATOM 573 N N . GLY A 1 74 ? 22.609 5.391 -27.125 1.00 97.88 74 GLY A N 1
ATOM 574 C CA . GLY A 1 74 ? 22.842 6.307 -26.010 1.00 97.88 74 GLY A CA 1
ATOM 575 C C . GLY A 1 74 ? 21.583 7.080 -25.615 1.00 97.88 74 GLY A C 1
ATOM 576 O O . GLY A 1 74 ? 21.240 7.128 -24.439 1.00 97.88 74 GLY A O 1
ATOM 577 N N . ARG A 1 75 ? 20.826 7.607 -26.588 1.00 97.56 75 ARG A N 1
ATOM 578 C CA . ARG A 1 75 ? 19.537 8.277 -26.323 1.00 97.56 75 ARG A CA 1
ATOM 579 C C . ARG A 1 75 ? 18.489 7.331 -25.742 1.00 97.56 75 ARG A C 1
ATOM 581 O O . ARG A 1 75 ? 17.757 7.722 -24.840 1.00 97.56 75 ARG A O 1
ATOM 588 N N . ARG A 1 76 ? 18.403 6.098 -26.251 1.00 97.81 76 ARG A N 1
ATOM 589 C CA . ARG A 1 76 ? 17.480 5.083 -25.716 1.00 97.81 76 ARG A CA 1
ATOM 590 C C . ARG A 1 76 ? 17.848 4.690 -24.291 1.00 97.81 76 ARG A C 1
ATOM 592 O O . ARG A 1 76 ? 16.957 4.550 -23.466 1.00 97.81 76 ARG A O 1
ATOM 599 N N . LEU A 1 77 ? 19.139 4.529 -24.013 1.00 98.06 77 LEU A N 1
ATOM 600 C CA . LEU A 1 77 ? 19.634 4.218 -22.679 1.00 98.06 77 LEU A CA 1
ATOM 601 C C . LEU A 1 77 ? 19.308 5.352 -21.701 1.00 98.06 77 LEU A C 1
ATOM 603 O O . LEU A 1 77 ? 18.717 5.076 -20.666 1.00 98.06 77 LEU A O 1
ATOM 607 N N . ALA A 1 78 ? 19.565 6.608 -22.077 1.00 97.88 78 ALA A N 1
ATOM 608 C CA . ALA A 1 78 ? 19.201 7.767 -21.262 1.00 97.88 78 ALA A CA 1
ATOM 609 C C . ALA A 1 78 ? 17.688 7.836 -20.981 1.00 97.88 78 ALA A C 1
ATOM 611 O O . ALA A 1 78 ? 17.287 8.043 -19.842 1.00 97.88 78 ALA A O 1
ATOM 612 N N . ALA A 1 79 ? 16.841 7.588 -21.987 1.00 98.00 79 ALA A N 1
ATOM 613 C CA . ALA A 1 79 ? 15.389 7.564 -21.798 1.00 98.00 79 ALA A CA 1
ATOM 614 C C . ALA A 1 79 ? 14.942 6.460 -20.820 1.00 98.00 79 ALA A C 1
ATOM 616 O O . ALA A 1 79 ? 14.115 6.704 -19.947 1.00 98.00 79 ALA A O 1
ATOM 617 N N . VAL A 1 80 ? 15.518 5.257 -20.922 1.00 98.25 80 VAL A N 1
ATOM 618 C CA . VAL A 1 80 ? 15.221 4.152 -19.995 1.00 98.25 80 VAL A CA 1
ATOM 619 C C . VAL A 1 80 ? 15.715 4.460 -18.579 1.00 98.25 80 VAL A C 1
ATOM 621 O O . VAL A 1 80 ? 15.046 4.109 -17.610 1.00 98.25 80 VAL A O 1
ATOM 624 N N . GLU A 1 81 ? 16.864 5.120 -18.432 1.00 98.31 81 GLU A N 1
ATOM 625 C CA . GLU A 1 81 ? 17.375 5.562 -17.130 1.00 98.31 81 GLU A CA 1
ATOM 626 C C . GLU A 1 81 ? 16.473 6.627 -16.491 1.00 98.31 81 GLU A C 1
ATOM 628 O O . GLU A 1 81 ? 16.186 6.544 -15.295 1.00 98.31 81 GLU A O 1
ATOM 633 N N . GLU A 1 82 ? 15.973 7.583 -17.277 1.00 98.50 82 GLU A N 1
ATOM 634 C CA . GLU A 1 82 ? 14.997 8.580 -16.824 1.00 98.50 82 GLU A CA 1
ATOM 635 C C . GLU A 1 82 ? 13.677 7.926 -16.391 1.00 98.50 82 GLU A C 1
ATOM 637 O O . GLU A 1 82 ? 13.166 8.224 -15.308 1.00 98.50 82 GLU A O 1
ATOM 642 N N . GLU A 1 83 ? 13.149 6.987 -17.182 1.00 98.44 83 GLU A N 1
ATOM 643 C CA . GLU A 1 83 ? 11.953 6.214 -16.826 1.00 98.44 83 GLU A CA 1
ATOM 644 C C . GLU A 1 83 ? 12.168 5.400 -15.543 1.00 98.44 83 GLU A C 1
ATOM 646 O O . GLU A 1 83 ? 11.317 5.405 -14.650 1.00 98.44 83 GLU A O 1
ATOM 651 N N . ALA A 1 84 ? 13.320 4.739 -15.407 1.00 98.12 84 ALA A N 1
ATOM 652 C CA . ALA A 1 84 ? 13.666 3.986 -14.208 1.00 98.12 84 ALA A CA 1
ATOM 653 C C . ALA A 1 84 ? 13.745 4.899 -12.978 1.00 98.12 84 ALA A C 1
ATOM 655 O O . ALA A 1 84 ? 13.189 4.562 -11.932 1.00 98.12 84 ALA A O 1
ATOM 656 N N . ALA A 1 85 ? 14.378 6.070 -13.096 1.00 98.50 85 ALA A N 1
ATOM 657 C CA . ALA A 1 85 ? 14.443 7.060 -12.024 1.00 98.50 85 ALA A CA 1
ATOM 658 C C . ALA A 1 85 ? 13.044 7.556 -11.617 1.00 98.50 85 ALA A C 1
ATOM 660 O O . ALA A 1 85 ? 12.749 7.644 -10.421 1.00 98.50 85 ALA A O 1
ATOM 661 N N . GLY A 1 86 ? 12.163 7.803 -12.593 1.00 98.44 86 GLY A N 1
ATOM 662 C CA . GLY A 1 86 ? 10.760 8.143 -12.353 1.00 98.44 86 GLY A CA 1
ATOM 663 C C . GLY A 1 86 ? 10.024 7.050 -11.574 1.00 98.44 86 GLY A C 1
ATOM 664 O O . GLY A 1 86 ? 9.439 7.319 -10.524 1.00 98.44 86 GLY A O 1
ATOM 665 N N . LEU A 1 87 ? 10.137 5.794 -12.016 1.00 98.56 87 LEU A N 1
ATOM 666 C CA . LEU A 1 87 ? 9.534 4.645 -11.333 1.00 98.56 87 LEU A CA 1
ATOM 667 C C . LEU A 1 87 ? 10.083 4.451 -9.912 1.00 98.56 87 LEU A C 1
ATOM 669 O O . LEU A 1 87 ? 9.320 4.144 -8.995 1.00 98.56 87 LEU A O 1
ATOM 673 N N . PHE A 1 88 ? 11.384 4.660 -9.688 1.00 98.50 88 PHE A N 1
ATOM 674 C CA . PHE A 1 88 ? 11.963 4.609 -8.343 1.00 98.50 88 PHE A CA 1
ATOM 675 C C . PHE A 1 88 ? 11.361 5.671 -7.423 1.00 98.50 88 PHE A C 1
ATOM 677 O O . PHE A 1 88 ? 11.044 5.371 -6.268 1.00 98.50 88 PHE A O 1
ATOM 684 N N . GLN A 1 89 ? 11.162 6.890 -7.923 1.00 98.62 89 GLN A N 1
ATOM 685 C CA . GLN A 1 89 ? 10.539 7.960 -7.151 1.00 98.62 89 GLN A CA 1
ATOM 686 C C . GLN A 1 89 ? 9.072 7.643 -6.827 1.00 98.62 89 GLN A C 1
ATOM 688 O O . GLN A 1 89 ? 8.634 7.844 -5.692 1.00 98.62 89 GLN A O 1
ATOM 693 N N . GLU A 1 90 ? 8.318 7.106 -7.785 1.00 98.50 90 GLU A N 1
ATOM 694 C CA . GLU A 1 90 ? 6.934 6.678 -7.567 1.00 98.50 90 GLU A CA 1
ATOM 695 C C . GLU A 1 90 ? 6.834 5.559 -6.525 1.00 98.50 90 GLU A C 1
ATOM 697 O O . GLU A 1 90 ? 6.000 5.634 -5.618 1.00 98.50 90 GLU A O 1
ATOM 702 N N . LEU A 1 91 ? 7.711 4.552 -6.605 1.00 98.69 91 LEU A N 1
ATOM 703 C CA . LEU A 1 91 ? 7.784 3.464 -5.628 1.00 98.69 91 LEU A CA 1
ATOM 704 C C . LEU A 1 91 ? 8.139 3.976 -4.233 1.00 98.69 91 LEU A C 1
ATOM 706 O O . LEU A 1 91 ? 7.541 3.541 -3.246 1.00 98.69 91 LEU A O 1
ATOM 710 N N . PHE A 1 92 ? 9.076 4.919 -4.142 1.00 98.62 92 PHE A N 1
ATOM 711 C CA . PHE A 1 92 ? 9.445 5.544 -2.878 1.00 98.62 92 PHE A CA 1
ATOM 712 C C . PHE A 1 92 ? 8.249 6.275 -2.251 1.00 98.62 92 PHE A C 1
ATOM 714 O O . PHE A 1 92 ? 7.886 5.998 -1.109 1.00 98.62 92 PHE A O 1
ATOM 721 N N . GLN A 1 93 ? 7.552 7.113 -3.022 1.00 98.62 93 GLN A N 1
ATOM 722 C CA . GLN A 1 93 ? 6.353 7.808 -2.543 1.00 98.62 93 GLN A CA 1
ATOM 723 C C . GLN A 1 93 ? 5.220 6.843 -2.169 1.00 98.62 93 GLN A C 1
ATOM 725 O O . GLN A 1 93 ? 4.500 7.068 -1.195 1.00 98.62 93 GLN A O 1
ATOM 730 N N . ALA A 1 94 ? 5.015 5.775 -2.944 1.00 98.31 94 ALA A N 1
ATOM 731 C CA . ALA A 1 94 ? 4.010 4.762 -2.640 1.00 98.31 94 ALA A CA 1
ATOM 732 C C . ALA A 1 94 ? 4.316 4.056 -1.313 1.00 98.31 94 ALA A C 1
ATOM 734 O O . ALA A 1 94 ? 3.408 3.854 -0.505 1.00 98.31 94 ALA A O 1
ATOM 735 N N . ARG A 1 95 ? 5.594 3.753 -1.056 1.00 98.75 95 ARG A N 1
ATOM 736 C CA . ARG A 1 95 ? 6.051 3.176 0.210 1.00 98.75 95 ARG A CA 1
ATOM 737 C C . ARG A 1 95 ? 5.817 4.119 1.387 1.00 98.75 95 ARG A C 1
ATOM 739 O O . ARG A 1 95 ? 5.282 3.674 2.396 1.00 98.75 95 ARG A O 1
ATOM 746 N N . GLU A 1 96 ? 6.161 5.399 1.267 1.00 98.75 96 GLU A N 1
ATOM 747 C CA . GLU A 1 96 ? 5.915 6.380 2.336 1.00 98.75 96 GLU A CA 1
ATOM 748 C C . GLU A 1 96 ? 4.421 6.511 2.657 1.00 98.75 96 GLU A C 1
ATOM 750 O O . GLU A 1 96 ? 4.026 6.531 3.823 1.00 98.75 96 GLU A O 1
ATOM 755 N N . ARG A 1 97 ? 3.562 6.540 1.628 1.00 98.62 97 ARG A N 1
ATOM 756 C CA . ARG A 1 97 ? 2.103 6.565 1.815 1.00 98.62 97 ARG A CA 1
ATOM 757 C C . ARG A 1 97 ? 1.598 5.307 2.521 1.00 98.62 97 ARG A C 1
ATOM 759 O O . ARG A 1 97 ? 0.747 5.434 3.398 1.00 98.62 97 ARG A O 1
ATOM 766 N N . ALA A 1 98 ? 2.113 4.133 2.153 1.00 98.31 98 ALA A N 1
ATOM 767 C CA . ALA A 1 98 ? 1.750 2.863 2.780 1.00 98.31 98 ALA A CA 1
ATOM 768 C C . ALA A 1 98 ? 2.162 2.825 4.260 1.00 98.31 98 ALA A C 1
ATOM 770 O O . ALA A 1 98 ? 1.341 2.520 5.120 1.00 98.31 98 ALA A O 1
ATOM 771 N N . GLN A 1 99 ? 3.389 3.244 4.574 1.00 98.62 99 GLN A N 1
ATOM 772 C CA . GLN A 1 99 ? 3.867 3.338 5.955 1.00 98.62 99 GLN A CA 1
ATOM 773 C C . GLN A 1 99 ? 3.026 4.319 6.779 1.00 98.62 99 GLN A C 1
ATOM 775 O O . GLN A 1 99 ? 2.608 4.002 7.888 1.00 98.62 99 GLN A O 1
ATOM 780 N N . ALA A 1 100 ? 2.696 5.486 6.218 1.00 98.50 100 ALA A N 1
ATOM 781 C CA . ALA A 1 100 ? 1.829 6.449 6.886 1.00 98.50 100 ALA A CA 1
ATOM 782 C C . ALA A 1 100 ? 0.409 5.902 7.126 1.00 98.50 100 ALA A C 1
ATOM 784 O O . ALA A 1 100 ? -0.205 6.231 8.142 1.00 98.50 100 ALA A O 1
ATOM 785 N N . SER A 1 101 ? -0.136 5.085 6.215 1.00 98.19 101 SER A N 1
ATOM 786 C CA . SER A 1 101 ? -1.417 4.408 6.457 1.00 98.19 101 SER A CA 1
ATOM 787 C C . SER A 1 101 ? -1.314 3.329 7.529 1.00 98.19 101 SER A C 1
ATOM 789 O O . SER A 1 101 ? -2.187 3.287 8.387 1.00 98.19 101 SER A O 1
ATOM 791 N N . GLU A 1 102 ? -0.246 2.530 7.544 1.00 98.44 102 GLU A N 1
ATOM 792 C CA . GLU A 1 102 ? -0.024 1.502 8.569 1.00 98.44 102 GLU A CA 1
ATOM 793 C C . GLU A 1 102 ? 0.086 2.122 9.968 1.00 98.44 102 GLU A C 1
ATOM 795 O O . GLU A 1 102 ? -0.559 1.650 10.904 1.00 98.44 102 GLU A O 1
ATOM 800 N N . SER A 1 103 ? 0.820 3.232 10.115 1.00 98.44 103 SER A N 1
ATOM 801 C CA . SER A 1 103 ? 0.897 3.953 11.393 1.00 98.44 103 SER A CA 1
ATOM 802 C C . SER A 1 103 ? -0.480 4.450 11.847 1.00 98.44 103 SER A C 1
ATOM 804 O O . SER A 1 103 ? -0.875 4.221 12.989 1.00 98.44 103 SER A O 1
ATOM 806 N N . ARG A 1 104 ? -1.275 5.039 10.945 1.00 98.31 104 ARG A N 1
ATOM 807 C CA . ARG A 1 104 ? -2.646 5.474 11.269 1.00 98.31 104 ARG A CA 1
ATOM 808 C C . ARG A 1 104 ? -3.559 4.309 11.646 1.00 98.31 104 ARG A C 1
ATOM 810 O O . ARG A 1 104 ? -4.389 4.451 12.538 1.00 98.31 104 ARG A O 1
ATOM 817 N N . GLU A 1 105 ? -3.436 3.169 10.972 1.00 98.31 105 GLU A N 1
ATOM 818 C CA . GLU A 1 105 ? -4.197 1.966 11.315 1.00 98.31 105 GLU A CA 1
ATOM 819 C C . GLU A 1 105 ? -3.819 1.442 12.702 1.00 98.31 105 GLU A C 1
ATOM 821 O O . GLU A 1 105 ? -4.715 1.083 13.468 1.00 98.31 105 GLU A O 1
ATOM 826 N N . SER A 1 106 ? -2.531 1.470 13.067 1.00 98.44 106 SER A N 1
ATOM 827 C CA . SER A 1 106 ? -2.095 1.105 14.420 1.00 98.44 106 SER A CA 1
ATOM 828 C C . SER A 1 106 ? -2.653 2.043 15.494 1.00 98.44 106 SER A C 1
ATOM 830 O O . SER A 1 106 ? -3.231 1.561 16.466 1.00 98.44 106 SER A O 1
ATOM 832 N N . GLU A 1 107 ? -2.613 3.363 15.282 1.00 98.69 107 GLU A N 1
ATOM 833 C CA . GLU A 1 107 ? -3.200 4.348 16.204 1.00 98.69 107 GLU A CA 1
ATOM 834 C C . GLU A 1 107 ? -4.711 4.124 16.386 1.00 98.69 107 GLU A C 1
ATOM 836 O O . GLU A 1 107 ? -5.235 4.138 17.502 1.00 98.69 107 GLU A O 1
ATOM 841 N N . LEU A 1 108 ? -5.436 3.866 15.292 1.00 98.31 108 LEU A N 1
ATOM 842 C CA . LEU A 1 108 ? -6.871 3.582 15.354 1.00 98.31 108 LEU A CA 1
ATOM 84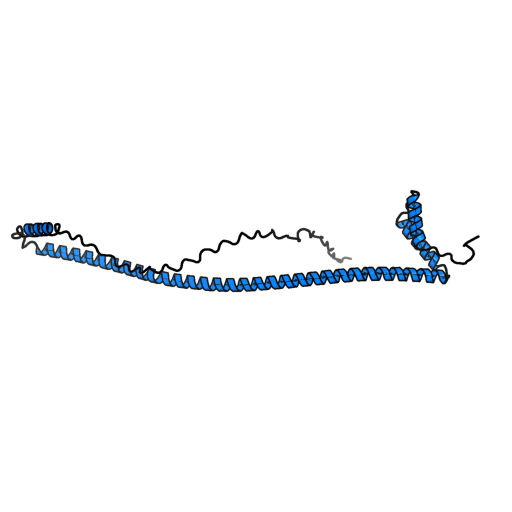3 C C . LEU A 1 108 ? -7.168 2.253 16.057 1.00 98.31 108 LEU A C 1
ATOM 845 O O . LEU A 1 108 ? -8.166 2.158 16.777 1.00 98.31 108 LEU A O 1
ATOM 849 N N . ALA A 1 109 ? -6.324 1.237 15.875 1.00 98.56 109 ALA A N 1
ATOM 850 C CA . ALA A 1 109 ? -6.457 -0.042 16.561 1.00 98.56 109 ALA A CA 1
ATOM 851 C C . ALA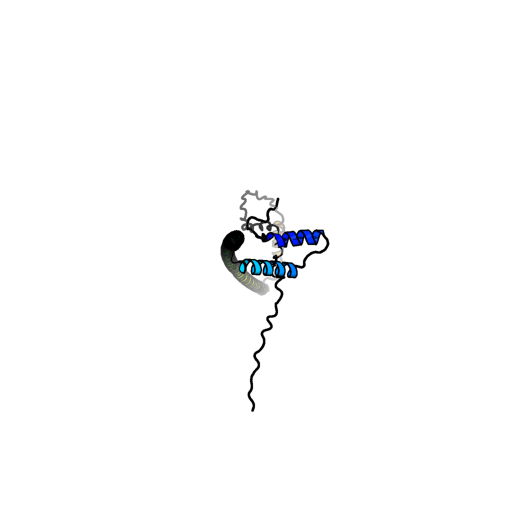 A 1 109 ? -6.253 0.104 18.078 1.00 98.56 109 ALA A C 1
ATOM 853 O O . ALA A 1 109 ? -7.030 -0.465 18.852 1.00 98.56 109 ALA A O 1
ATOM 854 N N . GLU A 1 110 ? -5.276 0.906 18.505 1.00 98.69 110 GLU A N 1
ATOM 855 C CA . GLU A 1 110 ? -5.046 1.235 19.916 1.00 98.69 110 GLU A CA 1
ATOM 856 C C . GLU A 1 110 ? -6.240 1.983 20.521 1.00 98.69 110 GLU A C 1
ATOM 858 O O . GLU A 1 110 ? -6.772 1.572 21.555 1.00 98.69 110 GLU A O 1
ATOM 863 N N . LEU A 1 111 ? -6.746 3.017 19.840 1.00 98.62 111 LEU A N 1
ATOM 864 C CA . LEU A 1 111 ? -7.936 3.751 20.284 1.00 98.62 111 LEU A CA 1
ATOM 865 C C . LEU A 1 111 ? -9.165 2.840 20.401 1.00 98.62 111 LEU A C 1
ATOM 867 O O . LEU A 1 111 ? -9.906 2.915 21.385 1.00 98.62 111 LEU A O 1
ATOM 871 N N . ALA A 1 112 ? -9.377 1.952 19.427 1.00 98.56 112 ALA A N 1
ATOM 872 C CA . ALA A 1 112 ? -10.472 0.989 19.455 1.00 98.56 112 ALA A CA 1
ATOM 873 C C . ALA A 1 112 ? -10.330 -0.016 20.612 1.00 98.56 112 ALA A C 1
ATOM 875 O O . ALA A 1 112 ? -11.334 -0.394 21.224 1.00 98.56 112 ALA A O 1
ATOM 876 N N . ALA A 1 113 ? -9.104 -0.438 20.939 1.00 98.56 113 ALA A N 1
ATOM 877 C CA . ALA A 1 113 ? -8.834 -1.285 22.097 1.00 98.56 113 ALA A CA 1
ATOM 878 C C . ALA A 1 113 ? -9.166 -0.556 23.408 1.00 98.56 113 ALA A C 1
ATOM 880 O O . ALA A 1 113 ? -9.929 -1.088 24.218 1.00 98.56 113 ALA A O 1
ATOM 881 N N . CYS A 1 114 ? -8.712 0.691 23.571 1.00 98.62 114 CYS A N 1
ATOM 882 C CA . CYS A 1 114 ? -9.037 1.514 24.736 1.00 98.62 114 CYS A CA 1
ATOM 883 C C . CYS A 1 114 ? -10.552 1.706 24.906 1.00 98.62 114 CYS A C 1
ATOM 885 O O . CYS A 1 114 ? -11.079 1.516 26.002 1.00 98.62 114 CYS A O 1
ATOM 887 N N . GLN A 1 115 ? -11.276 2.023 23.828 1.00 98.56 115 GLN A N 1
ATOM 888 C CA . GLN A 1 115 ? -12.738 2.158 23.864 1.00 98.56 115 GLN A CA 1
ATOM 889 C C . GLN A 1 115 ? -13.428 0.843 24.235 1.00 98.56 115 GLN A C 1
ATOM 891 O O . GLN A 1 115 ? -14.382 0.833 25.015 1.00 98.56 115 GLN A O 1
ATOM 896 N N . ARG A 1 116 ? -12.947 -0.290 23.713 1.00 98.69 116 ARG A N 1
ATOM 897 C CA . ARG A 1 116 ? -13.486 -1.612 24.055 1.00 98.69 116 ARG A CA 1
ATOM 898 C C . ARG A 1 116 ? -13.304 -1.923 25.538 1.00 98.69 116 ARG A C 1
ATOM 900 O O . ARG A 1 116 ? -14.220 -2.465 26.155 1.00 98.69 116 ARG A O 1
ATOM 907 N N . ASP A 1 117 ? -12.160 -1.577 26.112 1.00 98.62 117 ASP A N 1
ATOM 908 C CA . ASP A 1 117 ? -11.908 -1.791 27.534 1.00 98.62 117 ASP A CA 1
ATOM 909 C C . ASP A 1 117 ? -12.735 -0.850 28.413 1.00 98.62 117 ASP A C 1
ATOM 911 O O . ASP A 1 117 ? -13.298 -1.302 29.412 1.00 98.62 117 ASP A O 1
ATOM 915 N N . GLN A 1 118 ? -12.932 0.405 27.999 1.00 98.62 118 GLN A N 1
ATOM 916 C CA . GLN A 1 118 ? -13.878 1.316 28.652 1.00 98.62 118 GLN A CA 1
ATOM 917 C C . GLN A 1 118 ? -15.306 0.755 28.634 1.00 98.62 118 GLN A C 1
ATOM 919 O O . GLN A 1 118 ? -15.953 0.706 29.676 1.00 98.62 118 GLN A O 1
ATOM 924 N N . LEU A 1 119 ? -15.784 0.247 27.492 1.00 98.62 119 LEU A N 1
ATOM 925 C CA . LEU A 1 119 ? -17.107 -0.383 27.396 1.00 98.62 119 LEU A CA 1
ATOM 926 C C . LEU A 1 119 ? -17.232 -1.624 28.287 1.00 98.62 119 LEU A C 1
ATOM 928 O O . LEU A 1 119 ? -18.273 -1.858 28.894 1.00 98.62 119 LEU A O 1
ATOM 932 N N . ARG A 1 120 ? -16.172 -2.429 28.404 1.00 98.62 120 ARG A N 1
ATOM 933 C CA . ARG A 1 120 ? -16.157 -3.564 29.338 1.00 98.62 120 ARG A CA 1
ATOM 934 C C . ARG A 1 120 ? -16.249 -3.097 30.788 1.00 98.62 120 ARG A C 1
ATOM 936 O O . ARG A 1 120 ? -16.928 -3.741 31.584 1.00 98.62 120 ARG A O 1
ATOM 943 N N . GLN A 1 121 ? -15.569 -2.009 31.145 1.00 98.50 121 GLN A N 1
ATOM 944 C CA . GLN A 1 121 ? -15.630 -1.437 32.491 1.00 98.50 121 GLN A CA 1
ATOM 945 C C . GLN A 1 121 ? -17.016 -0.866 32.798 1.00 98.50 121 GLN A C 1
ATOM 947 O O . GLN A 1 121 ? -17.559 -1.171 33.858 1.00 98.50 121 GLN A O 1
ATOM 952 N N . THR A 1 122 ? -17.627 -0.121 31.873 1.00 98.12 122 THR A N 1
ATOM 953 C CA . THR A 1 122 ? -18.986 0.403 32.066 1.00 98.12 122 THR A CA 1
ATOM 954 C C . THR A 1 122 ? -20.003 -0.724 32.177 1.00 98.12 122 THR A C 1
ATOM 956 O O . THR A 1 122 ? -20.814 -0.701 33.091 1.00 98.12 122 THR A O 1
ATOM 959 N N . GLN A 1 123 ? -19.908 -1.772 31.352 1.00 98.50 123 GLN A N 1
ATOM 960 C CA . GLN A 1 123 ? -20.768 -2.955 31.478 1.00 98.50 123 GLN A CA 1
ATOM 961 C C . GLN A 1 123 ? -20.629 -3.644 32.839 1.00 98.50 123 GLN A C 1
ATOM 963 O O . GLN A 1 123 ? -21.631 -4.049 33.424 1.00 98.50 123 GLN A O 1
ATOM 968 N N . LYS A 1 124 ? -19.402 -3.784 33.360 1.00 98.25 124 LYS A N 1
ATOM 969 C CA . LYS A 1 124 ? -19.183 -4.311 34.716 1.00 98.25 124 LYS A CA 1
ATOM 970 C C . LYS A 1 124 ? -19.843 -3.418 35.764 1.00 98.25 124 LYS A C 1
ATOM 972 O O . LYS A 1 124 ? -20.540 -3.933 36.632 1.00 98.25 124 LYS A O 1
ATOM 977 N N . TYR A 1 125 ? -19.660 -2.105 35.642 1.00 97.69 125 TYR A N 1
ATOM 978 C CA . TYR A 1 125 ? -20.265 -1.127 36.538 1.00 97.69 125 TYR A CA 1
AT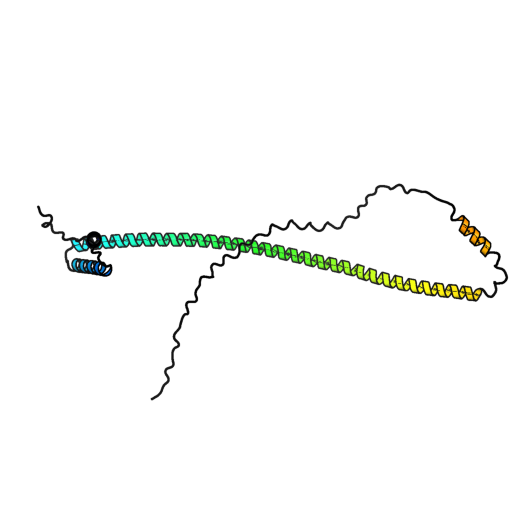OM 979 C C . TYR A 1 125 ? -21.792 -1.096 36.445 1.00 97.69 125 TYR A C 1
ATOM 981 O O . TYR A 1 125 ? -22.416 -0.803 37.444 1.00 97.69 125 TYR A O 1
ATOM 989 N N . THR A 1 126 ? -22.409 -1.406 35.301 1.00 98.06 126 THR A N 1
ATOM 990 C CA . THR A 1 126 ? -23.876 -1.483 35.164 1.00 98.06 126 THR A CA 1
ATOM 991 C C . THR A 1 126 ? -24.445 -2.783 35.732 1.00 98.06 126 THR A C 1
ATOM 993 O O . THR A 1 126 ? -25.495 -2.768 36.363 1.00 98.06 126 THR A O 1
ATOM 996 N N . ARG A 1 127 ? -23.734 -3.906 35.587 1.00 98.00 127 ARG A N 1
ATOM 997 C CA . ARG A 1 127 ? -24.188 -5.201 36.124 1.00 98.00 127 ARG A CA 1
ATOM 998 C C . ARG A 1 127 ? -24.235 -5.246 37.649 1.00 98.00 127 ARG A C 1
ATOM 1000 O O . ARG A 1 127 ? -25.059 -5.958 38.207 1.00 98.00 127 ARG A O 1
ATOM 1007 N N . GLN A 1 128 ? -23.345 -4.518 38.321 1.00 97.88 128 GLN A N 1
ATOM 1008 C CA . GLN A 1 128 ? -23.327 -4.450 39.781 1.00 97.88 128 GLN A CA 1
ATOM 1009 C C . GLN A 1 128 ? -24.620 -3.845 40.376 1.00 97.88 128 GLN A C 1
ATOM 1011 O O . GLN A 1 128 ? -25.276 -4.543 41.142 1.00 97.88 128 GLN A O 1
ATOM 1016 N N . PRO A 1 129 ? -25.045 -2.617 40.024 1.00 97.88 129 PRO A N 1
ATOM 1017 C CA . PRO A 1 129 ? -26.286 -2.042 40.516 1.00 97.88 129 PRO A CA 1
ATOM 1018 C C . PRO A 1 129 ? -27.506 -2.800 39.999 1.00 97.88 129 PRO A C 1
ATOM 1020 O O . PRO A 1 129 ? -28.504 -2.840 40.698 1.00 97.88 129 PRO A O 1
ATOM 1023 N N . GLU A 1 130 ? -27.459 -3.436 38.822 1.00 98.00 130 GLU A N 1
ATOM 1024 C CA . GLU A 1 130 ? -28.529 -4.355 38.404 1.00 98.00 130 GLU A CA 1
ATOM 1025 C C . GLU A 1 130 ? -28.685 -5.516 39.399 1.00 98.00 130 GLU A C 1
ATOM 1027 O O . GLU A 1 130 ? -29.803 -5.795 39.827 1.00 98.00 130 GLU A O 1
ATOM 1032 N N . ALA A 1 131 ? -27.581 -6.141 39.823 1.00 98.00 131 ALA A N 1
ATOM 1033 C CA . ALA A 1 131 ? -27.605 -7.193 40.837 1.00 98.00 131 ALA A CA 1
ATOM 1034 C C . ALA A 1 131 ? -28.088 -6.669 42.204 1.00 98.00 131 ALA A C 1
ATOM 1036 O O . ALA A 1 131 ? -28.977 -7.267 42.810 1.00 98.00 131 ALA A O 1
ATOM 1037 N N . GLU A 1 132 ? -27.573 -5.522 42.655 1.00 98.19 132 GLU A N 1
ATOM 1038 C CA . GLU A 1 132 ? -27.998 -4.882 43.910 1.00 98.19 132 GLU A CA 1
ATOM 1039 C C . GLU A 1 132 ? -29.492 -4.509 43.879 1.00 98.19 132 GLU A C 1
ATOM 1041 O O . GLU A 1 132 ? -30.209 -4.737 44.852 1.00 98.19 132 GLU A O 1
ATOM 1046 N N . LEU A 1 133 ? -29.999 -3.993 42.753 1.00 98.31 133 LEU A N 1
ATOM 1047 C CA . LEU A 1 133 ? -31.421 -3.703 42.564 1.00 98.31 133 LEU A CA 1
ATOM 1048 C C . LEU A 1 133 ? -32.258 -4.982 42.617 1.00 98.31 133 LEU A C 1
ATOM 1050 O O . LEU A 1 133 ? -33.295 -4.986 43.277 1.00 98.31 133 LEU A O 1
ATOM 1054 N N . THR A 1 134 ? -31.824 -6.073 41.973 1.00 98.31 134 THR A N 1
ATOM 1055 C CA . THR A 1 134 ? -32.547 -7.352 42.066 1.00 98.31 134 THR A CA 1
ATOM 1056 C C . THR A 1 134 ? -32.600 -7.866 43.504 1.00 98.31 134 THR A C 1
ATOM 1058 O O . THR A 1 134 ? -33.684 -8.199 43.984 1.00 98.31 134 THR A O 1
ATOM 1061 N N . GLU A 1 135 ? -31.490 -7.805 44.242 1.00 98.44 135 GLU A N 1
ATOM 1062 C CA . GLU A 1 135 ? -31.437 -8.204 45.651 1.00 98.44 135 GLU A CA 1
ATOM 1063 C C . GLU A 1 135 ? -32.384 -7.353 46.514 1.00 98.44 135 GLU A C 1
ATOM 1065 O O . GLU A 1 135 ? -33.188 -7.883 47.282 1.00 98.44 135 GLU A O 1
ATOM 1070 N N . GLN A 1 136 ? -32.369 -6.029 46.338 1.00 98.12 136 GLN A N 1
ATOM 1071 C CA . GLN A 1 136 ? -33.272 -5.121 47.051 1.00 98.12 136 GLN A CA 1
ATOM 1072 C C . GLN A 1 136 ? -34.747 -5.388 46.724 1.00 98.12 136 GLN A C 1
ATOM 1074 O O . GLN A 1 136 ? -35.598 -5.325 47.615 1.00 98.12 136 GLN A O 1
ATOM 1079 N N . THR A 1 137 ? -35.076 -5.710 45.468 1.00 98.50 137 THR A N 1
ATOM 1080 C CA . THR A 1 137 ? -36.458 -6.048 45.088 1.00 98.50 137 THR A CA 1
ATOM 1081 C C . THR A 1 137 ? -36.934 -7.354 45.726 1.00 98.50 137 THR A C 1
ATOM 1083 O O . THR A 1 137 ? -38.082 -7.431 46.171 1.00 98.50 137 THR A O 1
ATOM 1086 N N . GLU A 1 138 ? -36.060 -8.356 45.844 1.00 98.50 138 GLU A N 1
ATOM 1087 C CA . GLU A 1 138 ? -36.359 -9.616 46.529 1.00 98.50 138 GLU A CA 1
ATOM 1088 C C . GLU A 1 138 ? -36.537 -9.410 48.040 1.00 98.50 138 GLU A C 1
ATOM 1090 O O . GLU A 1 138 ? -37.512 -9.902 48.619 1.00 98.50 138 GLU A O 1
ATOM 1095 N N . GLN A 1 139 ? -35.663 -8.618 48.672 1.00 98.31 139 GLN A N 1
ATOM 1096 C CA . GLN A 1 139 ? -35.783 -8.232 50.083 1.00 98.31 139 GLN A CA 1
ATOM 1097 C C . GLN A 1 139 ? -37.094 -7.477 50.354 1.00 98.31 139 GLN A C 1
ATOM 1099 O O . GLN A 1 139 ? -37.820 -7.800 51.297 1.00 98.31 139 GLN A O 1
ATOM 1104 N N . ALA A 1 140 ? -37.458 -6.515 49.502 1.00 98.12 140 ALA A N 1
ATOM 1105 C CA . ALA A 1 140 ? -38.723 -5.792 49.618 1.00 98.12 140 ALA A CA 1
ATOM 1106 C C . ALA A 1 140 ? -39.934 -6.733 49.485 1.00 98.12 140 ALA A C 1
ATOM 1108 O O . ALA A 1 140 ? -40.893 -6.627 50.254 1.00 98.12 140 ALA A O 1
ATOM 1109 N N . ALA A 1 141 ? -39.888 -7.689 48.553 1.00 98.44 141 ALA A N 1
ATOM 1110 C CA . ALA A 1 141 ? -40.939 -8.690 48.391 1.00 98.44 141 ALA A CA 1
ATOM 1111 C C . ALA A 1 141 ? -41.072 -9.608 49.621 1.00 98.44 141 ALA A C 1
ATOM 1113 O O . ALA A 1 141 ? -42.194 -9.943 50.012 1.00 98.44 141 ALA A O 1
ATOM 1114 N N . MET A 1 142 ? -39.957 -9.990 50.254 1.00 98.56 142 MET A N 1
ATOM 1115 C CA . MET A 1 142 ? -39.944 -10.757 51.505 1.00 98.56 142 MET A CA 1
ATOM 1116 C C . MET A 1 142 ? -40.614 -9.977 52.643 1.00 98.56 142 MET A C 1
ATOM 1118 O O . MET A 1 142 ? -41.568 -10.474 53.243 1.00 98.56 142 MET A O 1
ATOM 1122 N N . LEU A 1 143 ? -40.197 -8.729 52.873 1.00 98.31 143 LEU A N 1
ATOM 1123 C CA . LEU A 1 143 ? -40.763 -7.869 53.918 1.00 98.31 143 LEU A CA 1
ATOM 1124 C C . LEU A 1 143 ? -42.265 -7.622 53.713 1.00 98.31 143 LEU A C 1
ATOM 1126 O O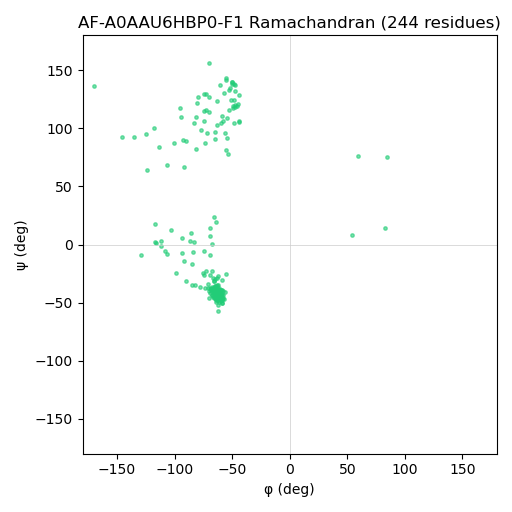 . LEU A 1 143 ? -43.038 -7.648 54.668 1.00 98.31 143 LEU A O 1
ATOM 1130 N N . LEU A 1 144 ? -42.719 -7.434 52.468 1.00 98.25 144 LEU A N 1
ATOM 1131 C CA . LEU A 1 144 ? -44.148 -7.294 52.166 1.00 98.25 144 LEU A CA 1
ATOM 1132 C C . LEU A 1 144 ? -44.947 -8.550 52.541 1.00 98.25 144 LEU A C 1
ATOM 1134 O O . LEU A 1 144 ? -46.056 -8.435 53.074 1.00 98.25 144 LEU A O 1
ATOM 1138 N N . ARG A 1 145 ? -44.389 -9.746 52.304 1.00 98.44 145 ARG A N 1
ATOM 1139 C CA . ARG A 1 145 ? -45.004 -11.011 52.733 1.00 98.44 145 ARG A CA 1
ATOM 1140 C C . ARG A 1 145 ? -45.057 -11.101 54.256 1.00 98.44 145 ARG A C 1
ATOM 1142 O O . ARG A 1 145 ? -46.125 -11.394 54.788 1.00 98.44 145 ARG A O 1
ATOM 1149 N N . GLU A 1 146 ? -43.975 -10.784 54.961 1.00 98.31 146 GLU A N 1
ATOM 1150 C CA . GLU A 1 146 ? -43.950 -10.776 56.431 1.00 98.31 146 GLU A CA 1
ATOM 1151 C C . GLU A 1 146 ? -44.985 -9.812 57.019 1.00 98.31 146 GLU A C 1
ATOM 1153 O O . GLU A 1 146 ? -45.785 -10.201 57.870 1.00 98.31 146 GLU A O 1
ATOM 1158 N N . VAL A 1 147 ? -45.060 -8.580 56.502 1.00 98.25 147 VAL A N 1
ATOM 1159 C CA . VAL A 1 147 ? -46.072 -7.594 56.910 1.00 98.25 147 VAL A CA 1
ATOM 1160 C C . VAL A 1 147 ? -47.486 -8.120 56.661 1.00 98.25 147 VAL A C 1
ATOM 1162 O O . VAL A 1 147 ? -48.369 -7.909 57.493 1.00 98.25 147 VAL A O 1
ATOM 1165 N N . SER A 1 148 ? -47.726 -8.820 55.548 1.00 98.25 148 SER A N 1
ATOM 1166 C CA . SER A 1 148 ? -49.037 -9.417 55.267 1.00 98.25 148 SER A CA 1
ATOM 1167 C C . SER A 1 148 ? -49.414 -10.506 56.280 1.00 98.25 148 SER A C 1
ATOM 1169 O O . SER A 1 148 ? -50.543 -10.515 56.772 1.00 98.25 148 SER A O 1
ATOM 1171 N N . VAL A 1 149 ? -48.456 -11.356 56.670 1.00 98.38 149 VAL A N 1
ATOM 1172 C CA . VAL A 1 149 ? -48.646 -12.398 57.689 1.00 98.38 149 VAL A CA 1
ATOM 1173 C C . VAL A 1 149 ? -48.901 -11.771 59.058 1.00 98.38 149 VAL A C 1
ATOM 1175 O O . VAL A 1 149 ? -49.857 -12.149 59.729 1.00 98.38 149 VAL A O 1
ATOM 1178 N N . LEU A 1 150 ? -48.113 -10.770 59.456 1.00 97.62 150 LEU A N 1
ATOM 1179 C CA . LEU A 1 150 ? -48.286 -10.067 60.731 1.00 97.62 150 LEU A CA 1
ATOM 1180 C C . LEU A 1 150 ? -49.630 -9.332 60.808 1.00 97.62 150 LEU A C 1
ATOM 1182 O O . LEU A 1 150 ? -50.284 -9.338 61.849 1.00 97.62 150 LEU A O 1
ATOM 1186 N N . ARG A 1 151 ? -50.091 -8.729 59.705 1.00 97.56 151 ARG A N 1
ATOM 1187 C CA . ARG A 1 151 ? -51.439 -8.140 59.624 1.00 97.56 151 ARG A CA 1
ATOM 1188 C C . ARG A 1 151 ? -52.532 -9.202 59.782 1.00 97.56 151 ARG A C 1
ATOM 1190 O O . ARG A 1 151 ? -53.490 -8.969 60.517 1.00 97.56 151 ARG A O 1
ATOM 1197 N N . ALA A 1 152 ? -52.381 -10.368 59.153 1.00 97.06 152 ALA A N 1
ATOM 1198 C CA . ALA A 1 152 ? -53.311 -11.491 59.305 1.00 97.06 152 ALA A CA 1
ATOM 1199 C C . ALA A 1 152 ? -53.317 -12.065 60.738 1.00 97.06 152 ALA A C 1
ATOM 1201 O O . ALA A 1 152 ? -54.359 -12.447 61.263 1.00 97.06 152 ALA A O 1
ATOM 1202 N N . GLN A 1 153 ? -52.164 -12.093 61.409 1.00 96.12 153 GLN A N 1
ATOM 1203 C CA . GLN A 1 153 ? -52.066 -12.512 62.809 1.00 96.12 153 GLN A CA 1
ATOM 1204 C C . GLN A 1 153 ? -52.706 -11.495 63.759 1.00 96.12 153 GLN A C 1
ATOM 1206 O O . GLN A 1 153 ? -53.485 -11.886 64.623 1.00 96.12 153 GLN A O 1
ATOM 1211 N N . ASN A 1 154 ? -52.429 -10.199 63.582 1.00 95.81 154 ASN A N 1
ATOM 1212 C CA . ASN A 1 154 ? -53.029 -9.138 64.396 1.00 95.81 154 ASN A CA 1
ATOM 1213 C C . ASN A 1 154 ? -54.554 -9.106 64.271 1.00 95.81 154 ASN A C 1
ATOM 1215 O O . ASN A 1 154 ? -55.244 -9.006 65.280 1.00 95.81 154 ASN A O 1
ATOM 1219 N N . THR A 1 155 ? -55.083 -9.235 63.053 1.00 95.25 155 THR A N 1
ATOM 1220 C CA . THR A 1 155 ? -56.537 -9.333 62.829 1.00 95.25 155 THR A CA 1
ATOM 1221 C C . THR A 1 155 ? -57.129 -10.547 63.546 1.00 95.25 155 THR A C 1
ATOM 1223 O O . THR A 1 155 ? -58.053 -10.387 64.333 1.00 95.25 155 THR A O 1
ATOM 1226 N N . LYS A 1 156 ? -56.516 -11.731 63.419 1.00 94.69 156 LYS A N 1
ATOM 1227 C CA . LYS A 1 156 ? -56.951 -12.939 64.141 1.00 94.69 156 LYS A CA 1
ATOM 1228 C C . LYS A 1 156 ? -56.911 -12.792 65.671 1.00 94.69 156 LYS A C 1
ATOM 1230 O O . LYS A 1 156 ? -57.795 -13.299 66.359 1.00 94.69 156 LYS A O 1
ATOM 1235 N N . LEU A 1 157 ? -55.887 -12.131 66.217 1.00 93.31 157 LEU A N 1
ATOM 1236 C CA . LEU A 1 157 ? -55.785 -11.869 67.657 1.00 93.31 157 LEU A CA 1
ATOM 1237 C C . LEU A 1 157 ? -56.899 -10.929 68.134 1.00 93.31 157 LEU A C 1
ATOM 1239 O O . LEU A 1 157 ? -57.533 -11.219 69.152 1.00 93.31 157 LEU A O 1
ATOM 1243 N N . LEU A 1 158 ? -57.176 -9.861 67.381 1.00 93.19 158 LEU A N 1
ATOM 1244 C CA . LEU A 1 158 ? -58.285 -8.940 67.646 1.00 93.19 158 LEU A CA 1
ATOM 1245 C C . LEU A 1 158 ? -59.643 -9.660 67.593 1.00 93.19 158 LEU A C 1
ATOM 1247 O O . LEU A 1 158 ? -60.461 -9.488 68.496 1.00 93.19 158 LEU A O 1
ATOM 1251 N N . ASP A 1 159 ? -59.857 -10.543 66.617 1.00 89.88 159 ASP A N 1
ATOM 1252 C CA . ASP A 1 159 ? -61.085 -11.345 66.505 1.00 89.88 159 ASP A CA 1
ATOM 1253 C C . ASP A 1 159 ? -61.242 -12.333 67.678 1.00 89.88 159 ASP A C 1
ATOM 1255 O O . ASP A 1 159 ? -62.341 -12.574 68.172 1.00 89.88 159 ASP A O 1
ATOM 1259 N N . SER A 1 160 ? -60.136 -12.897 68.178 1.00 85.69 160 SER A N 1
ATOM 1260 C CA . SER A 1 160 ? -60.164 -13.833 69.314 1.00 85.69 160 SER A CA 1
ATOM 1261 C C . SER A 1 160 ? -60.388 -13.164 70.676 1.00 85.69 160 SER A C 1
ATOM 1263 O O . SER A 1 160 ? -60.873 -13.809 71.603 1.00 85.69 160 SER A O 1
ATOM 1265 N N . THR A 1 161 ? -60.050 -11.877 70.807 1.00 79.94 161 THR A N 1
ATOM 1266 C CA . THR A 1 161 ? -60.221 -11.095 72.046 1.00 79.94 161 THR A CA 1
ATOM 1267 C C . THR A 1 161 ? -61.559 -10.355 72.110 1.00 79.94 161 THR A C 1
ATOM 1269 O O . THR A 1 161 ? -61.985 -9.949 73.191 1.00 79.94 161 THR A O 1
ATOM 1272 N N . THR A 1 162 ? -62.280 -10.242 70.993 1.00 61.69 162 THR A N 1
ATOM 1273 C CA . THR A 1 162 ? -63.558 -9.522 70.900 1.00 61.69 162 THR A CA 1
ATOM 1274 C C . THR A 1 162 ? -64.848 -10.270 71.296 1.00 61.69 162 THR A C 1
ATOM 1276 O O . THR A 1 162 ? -65.856 -9.573 71.432 1.00 61.69 162 THR A O 1
ATOM 1279 N N . PRO A 1 163 ? -64.923 -11.586 71.617 1.00 53.22 163 PRO A N 1
ATOM 1280 C CA . PRO A 1 163 ? -66.210 -12.162 72.024 1.00 53.22 163 PRO A CA 1
ATOM 1281 C C . PRO A 1 163 ? -66.666 -11.772 73.449 1.00 53.22 163 PRO A C 1
ATOM 1283 O O . PRO A 1 163 ? -67.795 -12.084 73.814 1.00 53.22 163 PRO A O 1
ATOM 1286 N N . ALA A 1 164 ? -65.853 -11.062 74.250 1.00 48.75 164 ALA A N 1
ATOM 1287 C CA . ALA A 1 164 ? -66.212 -10.658 75.622 1.00 48.75 164 ALA A CA 1
ATOM 1288 C C . ALA A 1 164 ? -66.540 -9.158 75.817 1.00 48.75 164 ALA A C 1
ATOM 1290 O O . ALA A 1 164 ? -67.031 -8.789 76.881 1.00 48.75 164 ALA A O 1
ATOM 1291 N N . VAL A 1 165 ? -66.325 -8.291 74.817 1.00 50.41 165 VAL A N 1
ATOM 1292 C CA . VAL A 1 165 ? -66.607 -6.832 74.914 1.00 50.41 165 VAL A CA 1
ATOM 1293 C C . VAL A 1 165 ? -67.777 -6.399 74.007 1.00 50.41 165 VAL A C 1
ATOM 1295 O O . VAL A 1 165 ? -68.205 -5.248 74.005 1.00 50.41 165 VAL A O 1
ATOM 1298 N N . SER A 1 166 ? -68.416 -7.347 73.312 1.00 45.44 166 SER A N 1
ATOM 1299 C CA . SER A 1 166 ? -69.551 -7.110 72.402 1.00 45.44 166 SER A CA 1
ATOM 1300 C C . SER A 1 166 ? -70.874 -6.677 73.079 1.00 45.44 166 SER A C 1
ATOM 1302 O O . SER A 1 166 ? -71.923 -6.691 72.438 1.00 45.44 166 SER A O 1
ATOM 1304 N N . LEU A 1 167 ? -70.859 -6.272 74.353 1.00 49.38 167 LEU A N 1
ATOM 1305 C CA . LEU A 1 167 ? -72.032 -5.743 75.066 1.00 49.38 167 LEU A CA 1
ATOM 1306 C C . LEU A 1 167 ? -71.889 -4.281 75.535 1.00 49.38 167 LEU A C 1
ATOM 1308 O O . LEU A 1 167 ? -72.834 -3.774 76.130 1.00 49.38 167 LEU A O 1
ATOM 1312 N N . MET A 1 168 ? -70.777 -3.578 75.253 1.00 50.47 168 MET A N 1
ATOM 1313 C CA . MET A 1 168 ? -70.596 -2.177 75.702 1.00 50.47 168 MET A CA 1
ATOM 1314 C C . MET A 1 168 ? -70.183 -1.137 74.636 1.00 50.47 168 MET A C 1
ATOM 1316 O O . MET A 1 168 ? -70.285 0.059 74.910 1.00 50.47 168 MET A O 1
ATOM 1320 N N . ASP A 1 169 ? -69.817 -1.517 73.405 1.00 48.22 169 ASP A N 1
ATOM 1321 C CA . ASP A 1 169 ? -69.081 -0.595 72.511 1.00 48.22 169 ASP A CA 1
ATOM 1322 C C . ASP A 1 169 ? -69.860 0.086 71.368 1.00 48.22 169 ASP A C 1
ATOM 1324 O O . ASP A 1 169 ? -69.266 0.797 70.557 1.00 48.22 169 ASP A O 1
ATOM 1328 N N . THR A 1 170 ? -71.198 0.048 71.343 1.00 53.75 170 THR A N 1
ATOM 1329 C CA . THR A 1 170 ? -71.976 0.848 70.364 1.00 53.75 170 THR A CA 1
ATOM 1330 C C . THR A 1 170 ? -71.892 2.371 70.582 1.00 53.75 170 THR A C 1
ATOM 1332 O O . THR A 1 170 ? -72.512 3.126 69.834 1.00 53.75 170 THR A O 1
ATOM 1335 N N . SER A 1 171 ? -71.154 2.863 71.590 1.00 50.22 171 SER A N 1
ATOM 1336 C CA . SER A 1 171 ? -71.027 4.306 71.867 1.00 50.22 171 SER A CA 1
ATOM 1337 C C . SER A 1 171 ? -69.754 4.961 71.313 1.00 50.22 171 SER A C 1
ATOM 1339 O O . SER A 1 171 ? -69.758 6.165 71.042 1.00 50.22 171 SER A O 1
ATOM 1341 N N . VAL A 1 172 ? -68.675 4.202 71.085 1.00 55.88 172 VAL A N 1
ATOM 1342 C CA . VAL A 1 172 ? -67.365 4.789 70.744 1.00 55.88 172 VAL A CA 1
ATOM 1343 C C . VAL A 1 172 ? -67.240 5.064 69.240 1.00 55.88 172 VAL A C 1
ATOM 1345 O O . VAL A 1 172 ? -66.729 6.121 68.849 1.00 55.88 172 VAL A O 1
ATOM 1348 N N . ASP A 1 173 ? -67.826 4.219 68.389 1.00 52.84 173 ASP A N 1
ATOM 1349 C CA . ASP A 1 173 ? -67.762 4.355 66.923 1.00 52.84 173 ASP A CA 1
ATOM 1350 C C . ASP A 1 173 ? -68.428 5.635 66.385 1.00 52.84 173 ASP A C 1
ATOM 1352 O O . ASP A 1 173 ? -67.962 6.234 65.409 1.00 52.84 173 ASP A O 1
ATOM 1356 N N . ALA A 1 174 ? -69.443 6.160 67.077 1.00 55.03 174 ALA A N 1
ATOM 1357 C CA . ALA A 1 174 ? -70.070 7.435 66.722 1.00 55.03 174 ALA A CA 1
ATOM 1358 C C . ALA A 1 174 ? -69.136 8.651 66.927 1.00 55.03 174 ALA A C 1
ATOM 1360 O O . ALA A 1 174 ? -69.314 9.698 66.293 1.00 55.03 174 ALA A O 1
ATOM 1361 N N . THR A 1 175 ? -68.118 8.540 67.790 1.00 56.50 175 THR A N 1
ATOM 1362 C CA . THR A 1 175 ? -67.205 9.654 68.106 1.00 56.50 175 THR A CA 1
ATOM 1363 C C . THR A 1 175 ? -65.985 9.718 67.184 1.00 56.50 175 THR A C 1
ATOM 1365 O O . THR A 1 175 ? -65.543 10.818 66.835 1.00 56.50 175 THR A O 1
ATOM 1368 N N . LEU A 1 176 ? -65.490 8.577 66.690 1.00 57.12 176 LEU A N 1
ATOM 1369 C CA . LEU A 1 176 ? -64.372 8.527 65.738 1.00 57.12 176 LEU A CA 1
ATOM 1370 C C . LEU A 1 176 ? -64.784 8.968 64.324 1.00 57.12 176 LEU A C 1
ATOM 1372 O O . LEU A 1 176 ? -64.054 9.738 63.691 1.00 57.12 176 LEU A O 1
ATOM 1376 N N . ALA A 1 177 ? -65.999 8.627 63.875 1.00 57.09 177 ALA A N 1
ATOM 1377 C CA . ALA A 1 177 ? -66.552 9.135 62.614 1.00 57.09 177 ALA A CA 1
ATOM 1378 C C . ALA A 1 177 ? -66.718 10.674 62.616 1.00 57.09 177 ALA A C 1
ATOM 1380 O O . ALA A 1 177 ? -66.447 11.340 61.612 1.00 57.09 177 ALA A O 1
ATOM 1381 N N . ARG A 1 178 ? -67.055 11.278 63.769 1.00 53.75 178 ARG A N 1
ATOM 1382 C CA . ARG A 1 178 ? -67.109 12.747 63.942 1.00 53.75 178 ARG A CA 1
ATOM 1383 C C . ARG A 1 178 ? -65.735 13.423 63.913 1.00 53.75 178 ARG A C 1
ATOM 1385 O O . ARG A 1 178 ? -65.647 14.596 63.549 1.00 53.75 178 ARG A O 1
ATOM 1392 N N . ARG A 1 179 ? -64.657 12.714 64.265 1.00 55.12 179 ARG A N 1
ATOM 1393 C CA . ARG A 1 179 ? -63.286 13.258 64.251 1.00 55.12 179 ARG A CA 1
ATOM 1394 C C . ARG A 1 179 ? -62.665 13.221 62.850 1.00 55.12 179 ARG A C 1
ATOM 1396 O O . ARG A 1 179 ? -62.004 14.184 62.467 1.00 55.12 179 ARG A O 1
ATOM 1403 N N . ALA A 1 180 ? -62.970 12.196 62.048 1.00 56.31 180 ALA A N 1
ATOM 1404 C CA . ALA A 1 180 ? -62.551 12.105 60.644 1.00 56.31 180 ALA A CA 1
ATOM 1405 C C . ALA A 1 180 ? -63.194 13.186 59.747 1.00 56.31 180 ALA A C 1
ATOM 1407 O O . ALA A 1 180 ? -62.559 13.686 58.819 1.00 56.31 180 ALA A O 1
ATOM 1408 N N . ALA A 1 181 ? -64.417 13.627 60.064 1.00 55.75 181 ALA A N 1
ATOM 1409 C CA . ALA A 1 181 ? -65.076 14.725 59.354 1.00 55.75 181 ALA A CA 1
ATOM 1410 C C . ALA A 1 181 ? -64.483 16.118 59.672 1.00 55.75 181 ALA A C 1
ATOM 1412 O O . ALA A 1 181 ? -64.598 17.028 58.854 1.00 55.75 181 ALA A O 1
ATOM 1413 N N . ARG A 1 182 ? -63.804 16.301 60.818 1.00 53.25 182 ARG A N 1
ATOM 1414 C CA . ARG A 1 182 ? -63.194 17.589 61.214 1.00 53.25 182 ARG A CA 1
ATOM 1415 C C . ARG A 1 182 ? -61.796 17.844 60.635 1.00 53.25 182 ARG A C 1
ATOM 1417 O O . ARG A 1 182 ? -61.375 18.993 60.617 1.00 53.25 182 ARG A O 1
ATOM 1424 N N . LEU A 1 183 ? -61.099 16.824 60.127 1.00 52.72 183 LEU A N 1
ATOM 1425 C CA . LEU A 1 183 ? -59.760 16.976 59.525 1.00 52.72 183 LEU A CA 1
ATOM 1426 C C . LEU A 1 183 ? -59.774 17.181 58.001 1.00 52.72 183 LEU A C 1
ATOM 1428 O O . LEU A 1 183 ? -58.747 17.517 57.423 1.00 52.72 183 LEU A O 1
ATOM 1432 N N . LYS A 1 184 ? -60.937 17.062 57.345 1.00 52.50 184 LYS A N 1
ATOM 1433 C CA . LYS A 1 184 ? -61.116 17.416 55.922 1.00 52.50 184 LYS A CA 1
ATOM 1434 C C . LYS A 1 184 ? -61.376 18.915 55.677 1.00 52.50 184 LYS A C 1
ATOM 1436 O O . LYS A 1 184 ? -61.601 19.300 54.536 1.00 52.50 184 LYS A O 1
ATOM 1441 N N . GLY A 1 185 ? -61.368 19.749 56.725 1.00 50.66 185 GLY A N 1
ATOM 1442 C CA . GLY A 1 185 ? -61.874 21.129 56.680 1.00 50.66 185 GLY A CA 1
ATOM 1443 C C . GLY A 1 185 ? -60.865 22.276 56.816 1.00 50.66 185 GLY A C 1
ATOM 1444 O O . GLY A 1 185 ? -61.293 23.423 56.749 1.00 50.66 185 GLY A O 1
ATOM 1445 N N . THR A 1 186 ? -59.562 22.043 56.995 1.00 51.09 186 THR A N 1
ATOM 1446 C CA . THR A 1 186 ? -58.583 23.145 57.101 1.00 51.09 186 THR A CA 1
ATOM 1447 C C . THR A 1 186 ? -57.567 23.090 55.973 1.00 51.09 186 THR A C 1
ATOM 1449 O O . THR A 1 186 ? -56.609 22.321 55.999 1.00 51.09 186 THR A O 1
ATOM 1452 N N . ALA A 1 187 ? -57.821 23.934 54.978 1.00 52.28 187 ALA A N 1
ATOM 1453 C CA . ALA A 1 187 ? -56.883 24.340 53.952 1.00 52.28 187 ALA A CA 1
ATOM 1454 C C . ALA A 1 187 ? -55.595 24.920 54.557 1.00 52.28 187 ALA A C 1
ATOM 1456 O O . ALA A 1 187 ? -55.659 25.693 55.510 1.00 52.28 187 ALA A O 1
ATOM 1457 N N . VAL A 1 188 ? -54.454 24.640 53.923 1.00 49.16 188 VAL A N 1
ATOM 1458 C CA . VAL A 1 188 ? -53.331 25.583 53.867 1.00 49.16 188 VAL A CA 1
ATOM 1459 C C . VAL A 1 188 ? -52.812 25.611 52.432 1.00 49.16 188 VAL A C 1
ATOM 1461 O O . VAL A 1 188 ? -51.977 24.817 52.011 1.00 49.16 188 VAL A O 1
ATOM 1464 N N . THR A 1 189 ? -53.350 26.561 51.673 1.00 51.50 189 THR A N 1
ATOM 1465 C CA . THR A 1 189 ? -52.617 27.326 50.665 1.00 51.50 189 THR A CA 1
ATOM 1466 C C . THR A 1 189 ? -51.319 27.839 51.288 1.00 51.50 189 THR A C 1
ATOM 1468 O O . THR A 1 189 ? -51.335 28.771 52.088 1.00 51.50 189 THR A O 1
ATOM 1471 N N . GLY A 1 190 ? -50.202 27.209 50.941 1.00 42.91 190 GLY A N 1
ATOM 1472 C CA . GLY A 1 190 ? -48.866 27.599 51.373 1.00 42.91 190 GLY A CA 1
ATOM 1473 C C . GLY A 1 190 ? -47.886 27.298 50.254 1.00 42.91 190 GLY A C 1
ATOM 1474 O O . GLY A 1 190 ? -47.409 26.176 50.121 1.00 42.91 190 GLY A O 1
ATOM 1475 N N . ALA A 1 191 ? -47.650 28.300 49.414 1.00 53.50 191 ALA A N 1
ATOM 1476 C CA . ALA A 1 191 ? -46.634 28.280 48.379 1.00 53.50 191 ALA A CA 1
ATOM 1477 C C . ALA A 1 191 ? -45.243 28.017 48.985 1.00 53.50 191 ALA A C 1
ATOM 1479 O O . ALA A 1 191 ? -44.843 28.746 49.896 1.00 53.50 191 ALA A O 1
ATOM 1480 N N . PRO A 1 192 ? -44.452 27.069 48.456 1.00 46.88 192 PRO A N 1
ATOM 1481 C CA . PRO A 1 192 ? -43.014 27.150 48.586 1.00 46.88 192 PRO A CA 1
ATOM 1482 C C . PRO A 1 192 ? -42.501 28.114 47.513 1.00 46.88 192 PRO A C 1
ATOM 1484 O O . PRO A 1 192 ? -42.525 27.830 46.315 1.00 46.88 192 PRO A O 1
ATOM 1487 N N . ALA A 1 193 ? -42.048 29.281 47.965 1.00 48.72 193 ALA A N 1
ATOM 1488 C CA . ALA A 1 193 ? -41.130 30.111 47.208 1.00 48.72 193 ALA A CA 1
ATOM 1489 C C . ALA A 1 193 ? -39.952 29.238 46.758 1.00 48.72 193 ALA A C 1
ATOM 1491 O O . ALA A 1 193 ? -39.301 28.593 47.578 1.00 48.72 193 ALA A O 1
ATOM 1492 N N . ALA A 1 194 ? -39.706 29.203 45.453 1.00 49.44 194 ALA A N 1
ATOM 1493 C CA . ALA A 1 194 ? -38.543 28.566 44.870 1.00 49.44 194 ALA A CA 1
ATOM 1494 C C . ALA A 1 194 ? -37.298 29.420 45.167 1.00 49.44 194 ALA A C 1
ATOM 1496 O O . ALA A 1 194 ? -37.198 30.531 44.643 1.00 49.44 194 ALA A O 1
ATOM 1497 N N . PRO A 1 195 ? -36.309 28.943 45.942 1.00 51.38 195 PRO A N 1
ATOM 1498 C CA . PRO A 1 195 ? -34.952 29.395 45.741 1.00 51.38 195 PRO A CA 1
ATOM 1499 C C . PRO A 1 195 ? -34.440 28.720 44.472 1.00 51.38 195 PRO A C 1
ATOM 1501 O O . PRO A 1 195 ? -34.278 27.502 44.396 1.00 51.38 195 PRO A O 1
ATOM 1504 N N . THR A 1 196 ? -34.178 29.542 43.467 1.00 54.25 196 THR A N 1
ATOM 1505 C CA . THR A 1 196 ? -33.392 29.241 42.278 1.00 54.25 196 THR A CA 1
ATOM 1506 C C . THR A 1 196 ? -32.003 28.744 42.700 1.00 54.25 196 THR A C 1
ATOM 1508 O O . THR A 1 196 ? -31.031 29.490 42.734 1.00 54.25 196 THR A O 1
ATOM 1511 N N . ARG A 1 197 ? -31.885 27.466 43.056 1.00 47.75 197 ARG A N 1
ATOM 1512 C CA . ARG A 1 197 ? -30.621 26.731 43.042 1.00 47.75 197 ARG A CA 1
ATOM 1513 C C . ARG A 1 197 ? -30.743 25.658 41.983 1.00 47.75 197 ARG A C 1
ATOM 1515 O O . ARG A 1 197 ? -31.095 24.514 42.237 1.00 47.75 197 ARG A O 1
ATOM 1522 N N . SER A 1 198 ? -30.457 26.120 40.772 1.00 49.34 198 SER A N 1
ATOM 1523 C CA . SER A 1 198 ? -30.051 25.342 39.614 1.00 49.34 198 SER A CA 1
ATOM 1524 C C . SER A 1 198 ? -28.839 24.472 39.975 1.00 49.34 198 SER A C 1
ATOM 1526 O O . SER A 1 198 ? -27.702 24.790 39.642 1.00 49.34 198 SER A O 1
ATOM 1528 N N . LEU A 1 199 ? -29.080 23.369 40.679 1.00 52.00 199 LEU A N 1
ATOM 1529 C CA . LEU A 1 199 ? -28.250 22.178 40.592 1.00 52.00 199 LEU A CA 1
ATOM 1530 C C . LEU A 1 199 ? -28.732 21.444 39.349 1.00 52.00 199 LEU A C 1
ATOM 1532 O O . LEU A 1 199 ? -29.588 20.567 39.409 1.00 52.00 199 LEU A O 1
ATOM 1536 N N . VAL A 1 200 ? -28.220 21.904 38.207 1.00 48.88 200 VAL A N 1
ATOM 1537 C CA . VAL A 1 200 ? -28.204 21.129 36.971 1.00 48.88 200 VAL A CA 1
ATOM 1538 C C . VAL A 1 200 ? -27.642 19.759 37.353 1.00 48.88 200 VAL A C 1
ATOM 1540 O O . VAL A 1 200 ? -26.498 19.702 37.810 1.00 48.88 200 VAL A O 1
ATOM 1543 N N . PRO A 1 201 ? -28.405 18.660 37.216 1.00 52.28 201 PRO A N 1
ATOM 1544 C CA . PRO A 1 201 ? -27.797 17.349 37.135 1.00 52.28 201 PRO A CA 1
ATOM 1545 C C . PRO A 1 201 ? -26.884 17.448 35.926 1.00 52.28 201 PRO A C 1
ATOM 1547 O O . PRO A 1 201 ? -27.363 17.646 34.809 1.00 52.28 201 PRO A O 1
ATOM 1550 N N . SER A 1 202 ? -25.577 17.440 36.168 1.00 55.81 202 SER A N 1
ATOM 1551 C CA . SER A 1 202 ? -24.564 17.312 35.133 1.00 55.81 202 SER A CA 1
ATOM 1552 C C . SER A 1 202 ? -25.024 16.208 34.194 1.00 55.81 202 SER A C 1
ATOM 1554 O O . SER A 1 202 ? -25.040 15.037 34.581 1.00 55.81 202 SER A O 1
ATOM 1556 N N . LEU A 1 203 ? -25.482 16.613 33.004 1.00 59.72 203 LEU A N 1
ATOM 1557 C CA . LEU A 1 203 ? -25.779 15.694 31.925 1.00 59.72 203 LEU A CA 1
ATOM 1558 C C . LEU A 1 203 ? -24.564 14.765 31.793 1.00 59.72 203 LEU A C 1
ATOM 1560 O O . LEU A 1 203 ? -23.429 15.256 31.866 1.00 59.72 203 LEU A O 1
ATOM 1564 N N . PRO A 1 204 ? -24.764 13.452 31.591 1.00 69.62 204 PRO A N 1
ATOM 1565 C CA . PRO A 1 204 ? -23.676 12.619 31.105 1.00 69.62 204 PRO A CA 1
ATOM 1566 C C . PRO A 1 204 ? -23.077 13.313 29.872 1.00 69.62 204 PRO A C 1
ATOM 1568 O O . PRO A 1 204 ? -23.847 13.903 29.104 1.00 69.62 204 PRO A O 1
ATOM 1571 N N . PRO A 1 205 ? -21.741 13.315 29.705 1.00 70.69 205 PRO A N 1
ATOM 1572 C CA . PRO A 1 205 ? -21.101 13.979 28.578 1.00 70.69 205 PRO A CA 1
ATOM 1573 C C . PRO A 1 205 ? -21.837 13.574 27.305 1.00 70.69 205 PRO A C 1
ATOM 1575 O O . PRO A 1 205 ? -21.978 12.380 27.028 1.00 70.69 205 PRO A O 1
ATOM 1578 N N . GLU A 1 206 ? -22.385 14.575 26.611 1.00 65.12 206 GLU A N 1
ATOM 1579 C CA . GLU A 1 206 ? -23.069 14.407 25.332 1.00 65.12 206 GLU A CA 1
ATOM 1580 C C . GLU A 1 206 ? -22.173 13.484 24.492 1.00 65.12 206 GLU A C 1
ATOM 1582 O O . GLU A 1 206 ? -20.984 13.795 24.336 1.00 65.12 206 GLU A O 1
ATOM 1587 N N . PRO A 1 207 ? -22.662 12.308 24.043 1.00 72.75 207 PRO A N 1
ATOM 1588 C CA . PRO A 1 207 ? -21.845 11.427 23.227 1.00 72.75 207 PRO A CA 1
ATOM 1589 C C . PRO A 1 207 ? -21.327 12.272 22.065 1.00 72.75 207 PRO A C 1
ATOM 1591 O O . PRO A 1 207 ? -22.116 13.039 21.500 1.00 72.75 207 PRO A O 1
ATOM 1594 N N . PRO A 1 208 ? -20.020 12.205 21.746 1.00 75.44 208 PRO A N 1
ATOM 1595 C CA . PRO A 1 208 ? -19.433 13.062 20.732 1.00 75.44 208 PRO A CA 1
ATOM 1596 C C . PRO A 1 208 ? -20.316 12.979 19.498 1.00 75.44 208 PRO A C 1
ATOM 1598 O O . PRO A 1 208 ? -20.550 11.883 18.977 1.00 75.44 208 PRO A O 1
ATOM 1601 N N . ARG A 1 209 ? -20.878 14.132 19.100 1.00 72.56 209 ARG A N 1
ATOM 1602 C CA . ARG A 1 209 ? -21.718 14.228 17.908 1.00 72.56 209 ARG A CA 1
ATOM 1603 C C . ARG A 1 209 ? -21.009 13.448 16.809 1.00 72.56 209 ARG A C 1
ATOM 1605 O O . ARG A 1 209 ? -19.813 13.692 16.617 1.00 72.56 209 ARG A O 1
ATOM 1612 N N . PRO A 1 210 ? -21.688 12.514 16.120 1.00 72.69 210 PRO A N 1
ATOM 1613 C CA . PRO A 1 210 ? -21.069 11.812 15.015 1.00 72.69 210 PRO A CA 1
ATOM 1614 C C . PRO A 1 210 ? -20.520 12.880 14.079 1.00 72.69 210 PRO A C 1
ATOM 1616 O O . PRO A 1 210 ? -21.277 13.717 13.577 1.00 72.69 210 PRO A O 1
ATOM 1619 N N . LEU A 1 211 ? -19.190 12.903 13.940 1.00 77.50 211 LEU A N 1
ATOM 1620 C CA . LEU A 1 211 ? -18.513 13.801 13.019 1.00 77.50 211 LEU A CA 1
ATOM 1621 C C . LEU A 1 211 ? -19.251 13.707 11.680 1.00 77.50 211 LEU A C 1
ATOM 1623 O O . LEU A 1 211 ? -19.637 12.592 11.295 1.00 77.50 211 LEU A O 1
ATOM 1627 N N . PRO A 1 212 ? -19.501 14.839 10.995 1.00 74.38 212 PRO A N 1
ATOM 1628 C CA . PRO A 1 212 ? -20.147 14.820 9.693 1.00 74.38 212 PRO A CA 1
ATOM 1629 C C . PRO A 1 212 ? -19.438 13.766 8.853 1.00 74.38 212 PRO A C 1
ATOM 1631 O O . PRO A 1 212 ? -18.218 13.840 8.684 1.00 74.38 212 PRO A O 1
ATOM 1634 N N . ARG A 1 213 ? -20.193 12.736 8.429 1.00 71.50 213 ARG A N 1
ATOM 1635 C CA . ARG A 1 213 ? -19.661 11.649 7.605 1.00 71.50 213 ARG A CA 1
ATOM 1636 C C . ARG A 1 213 ? -18.828 12.317 6.516 1.00 71.50 213 ARG A C 1
ATOM 1638 O O . ARG A 1 213 ? -19.404 13.125 5.779 1.00 71.50 213 ARG A O 1
ATOM 1645 N N . PRO A 1 214 ? -17.513 12.040 6.423 1.00 71.25 214 PRO A N 1
ATOM 1646 C CA . PRO A 1 214 ? -16.735 12.567 5.319 1.00 71.25 214 PRO A CA 1
ATOM 1647 C C . PRO A 1 214 ? -17.485 12.186 4.040 1.00 71.25 214 PRO A C 1
ATOM 1649 O O . PRO A 1 214 ? -17.994 11.056 3.971 1.00 71.25 214 PRO A O 1
ATOM 1652 N N . PRO A 1 215 ? -17.649 13.120 3.080 1.00 72.75 215 PRO A N 1
ATOM 1653 C CA . PRO A 1 215 ? -18.363 12.834 1.845 1.00 72.75 215 PRO A CA 1
ATOM 1654 C C . PRO A 1 215 ? -17.791 11.534 1.313 1.00 72.75 215 PRO A C 1
ATOM 1656 O O . PRO A 1 215 ? -16.565 11.424 1.228 1.00 72.75 215 PRO A O 1
ATOM 1659 N N . ALA A 1 216 ? -18.666 10.546 1.084 1.00 59.88 216 ALA A N 1
ATOM 1660 C CA . ALA A 1 216 ? -18.276 9.218 0.645 1.00 59.88 216 ALA A CA 1
ATOM 1661 C C . ALA A 1 216 ? -17.230 9.404 -0.446 1.00 59.88 216 ALA A C 1
ATOM 1663 O O . ALA A 1 216 ? -17.550 9.891 -1.535 1.00 59.88 216 ALA A O 1
ATOM 1664 N N . ARG A 1 217 ? -15.961 9.134 -0.103 1.00 58.34 217 ARG A N 1
ATOM 1665 C CA . ARG A 1 217 ? -14.869 9.174 -1.060 1.00 58.34 217 ARG A CA 1
ATOM 1666 C C . ARG A 1 217 ? -15.307 8.140 -2.067 1.00 58.34 217 ARG A C 1
ATOM 1668 O O . ARG A 1 217 ? -15.308 6.953 -1.754 1.00 58.34 217 ARG A O 1
ATOM 1675 N N . ARG A 1 218 ? -15.786 8.616 -3.217 1.00 57.28 218 ARG A N 1
ATOM 1676 C CA . ARG A 1 218 ? -15.952 7.817 -4.417 1.00 57.28 218 ARG A CA 1
ATOM 1677 C C . ARG A 1 218 ? -14.573 7.230 -4.644 1.00 57.28 218 ARG A C 1
ATOM 1679 O O . ARG A 1 218 ? -13.696 7.893 -5.189 1.00 57.28 218 ARG A O 1
ATOM 1686 N N . THR A 1 219 ? -14.348 6.046 -4.092 1.00 60.28 219 THR A N 1
ATOM 1687 C CA . THR A 1 219 ? -13.239 5.204 -4.467 1.00 60.28 219 THR A CA 1
ATOM 1688 C C . THR A 1 219 ? -13.470 5.004 -5.948 1.00 60.28 219 THR A C 1
ATOM 1690 O O . THR A 1 219 ? -14.456 4.397 -6.368 1.00 60.28 219 THR A O 1
ATOM 1693 N N . ALA A 1 220 ? -12.638 5.668 -6.750 1.00 64.06 220 ALA A N 1
ATOM 1694 C CA . ALA A 1 220 ? -12.549 5.339 -8.152 1.00 64.06 220 ALA A CA 1
ATOM 1695 C C . ALA A 1 220 ? -12.413 3.810 -8.212 1.00 64.06 220 ALA A C 1
ATOM 1697 O O . ALA A 1 220 ? -11.658 3.251 -7.402 1.00 64.06 220 ALA A O 1
ATOM 1698 N N . PRO A 1 221 ? -13.192 3.125 -9.066 1.00 64.56 221 PRO A N 1
ATOM 1699 C CA . PRO A 1 221 ? -13.062 1.685 -9.208 1.00 64.56 221 PRO A CA 1
ATOM 1700 C C . PRO A 1 221 ? -11.579 1.366 -9.423 1.00 64.56 221 PRO A C 1
ATOM 1702 O O . PRO A 1 221 ? -10.903 2.147 -10.101 1.00 64.56 221 PRO A O 1
ATOM 1705 N N . PRO A 1 222 ? -11.052 0.285 -8.820 1.00 59.53 222 PRO A N 1
ATOM 1706 C CA . PRO A 1 222 ? -9.663 -0.091 -9.008 1.00 59.53 222 PRO A CA 1
ATOM 1707 C C . PRO A 1 222 ? -9.432 -0.209 -10.510 1.00 59.53 222 PRO A C 1
ATOM 1709 O O . PRO A 1 222 ? -9.977 -1.100 -11.163 1.00 59.53 222 PRO A O 1
ATOM 1712 N N . ASN A 1 223 ? -8.684 0.746 -11.062 1.00 59.66 223 ASN A N 1
ATOM 1713 C CA . ASN A 1 223 ? -8.191 0.664 -12.418 1.00 59.66 223 ASN A CA 1
ATOM 1714 C C . ASN A 1 223 ? -7.271 -0.550 -12.398 1.00 59.66 223 ASN A C 1
ATOM 1716 O O . ASN A 1 223 ? -6.228 -0.535 -11.748 1.00 59.66 223 ASN A O 1
ATOM 1720 N N . ASN A 1 224 ? -7.773 -1.649 -12.941 1.00 48.81 224 ASN A N 1
ATOM 1721 C CA . ASN A 1 224 ? -7.193 -2.969 -12.834 1.00 48.81 224 ASN A CA 1
ATOM 1722 C C . ASN A 1 224 ? -6.450 -3.203 -14.156 1.00 48.81 224 ASN A C 1
ATOM 1724 O O . ASN A 1 224 ? -7.050 -3.740 -15.087 1.00 48.81 224 ASN A O 1
ATOM 1728 N N . PRO A 1 225 ? -5.168 -2.804 -14.303 1.00 58.91 225 PRO A N 1
ATOM 1729 C CA . PRO A 1 225 ? -4.438 -2.94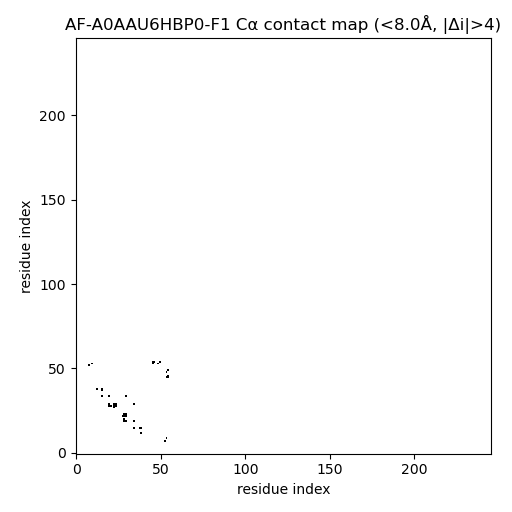7 -15.566 1.00 58.91 225 PRO A CA 1
ATOM 1730 C C . PRO A 1 225 ? -4.126 -4.413 -15.926 1.00 58.91 225 PRO A C 1
ATOM 1732 O O . PRO A 1 225 ? -3.402 -4.681 -16.878 1.00 58.91 225 PRO A O 1
ATOM 1735 N N . ARG A 1 226 ? -4.649 -5.394 -15.178 1.00 51.62 226 ARG A N 1
ATOM 1736 C CA . ARG A 1 226 ? -4.311 -6.816 -15.321 1.00 51.62 226 ARG A CA 1
ATOM 1737 C C . ARG A 1 226 ? -5.232 -7.630 -16.234 1.00 51.62 226 ARG A C 1
ATOM 1739 O O . ARG A 1 226 ? -5.029 -8.833 -16.345 1.00 51.62 226 ARG A O 1
ATOM 1746 N N . GLN A 1 227 ? -6.191 -7.022 -16.935 1.00 54.19 227 GLN A N 1
ATOM 1747 C CA . GLN A 1 227 ? -7.091 -7.768 -17.835 1.00 54.19 227 GLN A CA 1
ATOM 1748 C C . GLN A 1 227 ? -6.558 -8.003 -19.267 1.00 54.19 227 GLN A C 1
ATOM 1750 O O . GLN A 1 227 ? -7.291 -8.524 -20.102 1.00 54.19 227 GLN A O 1
ATOM 1755 N N . HIS A 1 228 ? -5.282 -7.716 -19.559 1.00 55.19 228 HIS A N 1
ATOM 1756 C CA . HIS A 1 228 ? -4.684 -7.985 -20.883 1.00 55.19 228 HIS A CA 1
ATOM 1757 C C . HIS A 1 228 ? -3.529 -8.998 -20.899 1.00 55.19 228 HIS A C 1
ATOM 1759 O O . HIS A 1 228 ? -2.802 -9.077 -21.886 1.00 55.19 228 HIS A O 1
ATOM 1765 N N . LEU A 1 229 ? -3.368 -9.827 -19.863 1.00 56.03 229 LEU A N 1
ATOM 1766 C CA . LEU A 1 229 ? -2.457 -10.973 -19.945 1.00 56.03 229 LEU A CA 1
ATOM 1767 C C . LEU A 1 229 ? -3.218 -12.220 -20.405 1.00 56.03 229 LEU A C 1
ATOM 1769 O O . LEU A 1 229 ? -3.761 -12.986 -19.612 1.00 56.03 229 LEU A O 1
ATOM 1773 N N . LEU A 1 230 ? -3.250 -12.384 -21.728 1.00 63.91 230 LEU A N 1
ATOM 1774 C CA . LEU A 1 230 ? -3.560 -13.636 -22.415 1.00 63.91 230 LEU A CA 1
ATOM 1775 C C . LEU A 1 230 ? -2.710 -14.789 -21.841 1.00 63.91 230 LEU A C 1
ATOM 1777 O O . LEU A 1 230 ? -1.501 -14.611 -21.661 1.00 63.91 230 LEU A O 1
ATOM 1781 N N . PRO A 1 231 ? -3.268 -15.992 -21.624 1.00 58.59 231 PRO A N 1
ATOM 1782 C CA . PRO A 1 231 ? -2.460 -17.166 -21.345 1.00 58.59 231 PRO A CA 1
ATOM 1783 C C . PRO A 1 231 ? -1.838 -17.662 -22.657 1.00 58.59 231 PRO A C 1
ATOM 1785 O O . PRO A 1 231 ? -2.468 -18.378 -23.437 1.00 58.59 231 PRO A O 1
ATOM 1788 N N . LEU A 1 232 ? -0.578 -17.298 -22.904 1.00 54.19 232 LEU A N 1
ATOM 1789 C CA . LEU A 1 232 ? 0.288 -18.047 -23.813 1.00 54.19 232 LEU A CA 1
ATOM 1790 C C . LEU A 1 232 ? 0.509 -19.434 -23.199 1.00 54.19 232 LEU A C 1
ATOM 1792 O O . LEU A 1 232 ? 1.333 -19.626 -22.307 1.00 54.19 232 LEU A O 1
ATOM 1796 N N . LEU A 1 233 ? -0.291 -20.394 -23.662 1.00 52.62 233 LEU A N 1
ATOM 1797 C CA . LEU A 1 233 ? -0.137 -21.820 -23.408 1.00 52.62 233 LEU A CA 1
ATOM 1798 C C . LEU A 1 233 ? 1.258 -22.270 -23.867 1.00 52.62 233 LEU A C 1
ATOM 1800 O O . LEU A 1 233 ? 1.479 -22.587 -25.036 1.00 52.62 233 LEU A O 1
ATOM 1804 N N . LEU A 1 234 ? 2.195 -22.322 -22.921 1.00 51.44 234 LEU A N 1
ATOM 1805 C CA . LEU A 1 234 ? 3.449 -23.060 -23.028 1.00 51.44 234 LEU A CA 1
ATOM 1806 C C . LEU A 1 234 ? 3.125 -24.553 -23.110 1.00 51.44 234 LEU A C 1
ATOM 1808 O O . LEU A 1 234 ? 2.990 -25.265 -22.118 1.00 51.44 234 LEU A O 1
ATOM 1812 N N . ARG A 1 235 ? 2.971 -25.007 -24.349 1.00 45.94 235 ARG A N 1
ATOM 1813 C CA . ARG A 1 235 ? 2.897 -26.405 -24.748 1.00 45.94 235 ARG A CA 1
ATOM 1814 C C . ARG A 1 235 ? 4.313 -26.981 -24.652 1.00 45.94 235 ARG A C 1
ATOM 1816 O O . ARG A 1 235 ? 5.068 -26.932 -25.617 1.00 45.94 235 ARG A O 1
ATOM 1823 N N . THR A 1 236 ? 4.707 -27.475 -23.482 1.00 61.00 236 THR A N 1
ATOM 1824 C CA . THR A 1 236 ? 5.943 -28.256 -23.360 1.00 61.00 236 THR A CA 1
ATOM 1825 C C . THR A 1 236 ? 5.714 -29.656 -23.944 1.00 61.00 236 THR A C 1
ATOM 1827 O O . THR A 1 236 ? 4.716 -30.308 -23.618 1.00 61.00 236 THR A O 1
ATOM 1830 N N . PRO A 1 237 ? 6.585 -30.143 -24.845 1.00 59.31 237 PRO A N 1
ATOM 1831 C CA . PRO A 1 237 ? 6.506 -31.513 -25.320 1.00 59.31 237 PRO A CA 1
ATOM 1832 C C . PRO A 1 237 ? 6.967 -32.473 -24.217 1.00 59.31 237 PRO A C 1
ATOM 1834 O O . PRO A 1 237 ? 8.021 -32.316 -23.604 1.00 59.31 237 PRO A O 1
ATOM 1837 N N . ARG A 1 238 ? 6.132 -33.480 -23.975 1.00 61.12 238 ARG A N 1
ATOM 1838 C CA . ARG A 1 238 ? 6.366 -34.612 -23.078 1.00 61.12 238 ARG A CA 1
ATOM 1839 C C . ARG A 1 238 ? 7.444 -35.522 -23.696 1.00 61.12 238 ARG A C 1
ATOM 1841 O O . ARG A 1 238 ? 7.251 -35.941 -24.837 1.00 61.12 238 ARG A O 1
ATOM 1848 N N . PRO A 1 239 ? 8.535 -35.877 -22.994 1.00 59.88 239 PRO A N 1
ATOM 1849 C CA . PRO A 1 239 ? 9.471 -36.875 -23.497 1.00 59.88 239 PRO A CA 1
ATOM 1850 C C . PRO A 1 239 ? 8.839 -38.269 -23.356 1.00 59.88 239 PRO A C 1
ATOM 1852 O O . PRO A 1 239 ? 8.707 -38.794 -22.251 1.00 59.88 239 PRO A O 1
ATOM 1855 N N . GLY A 1 240 ? 8.406 -38.859 -24.475 1.00 62.06 240 GLY A N 1
ATOM 1856 C CA . GLY A 1 240 ? 8.222 -40.311 -24.581 1.00 62.06 240 GLY A CA 1
ATOM 1857 C C . GLY A 1 240 ? 9.613 -40.945 -24.576 1.00 62.06 240 GLY A C 1
ATOM 1858 O O . GLY A 1 240 ? 10.459 -40.571 -25.376 1.00 62.06 240 GLY A O 1
ATOM 1859 N N . SER A 1 241 ? 9.972 -41.716 -23.552 1.00 58.19 241 SER A N 1
ATOM 1860 C CA . SER A 1 241 ? 9.618 -43.133 -23.412 1.00 58.19 241 SER A CA 1
ATOM 1861 C C . SER A 1 241 ? 10.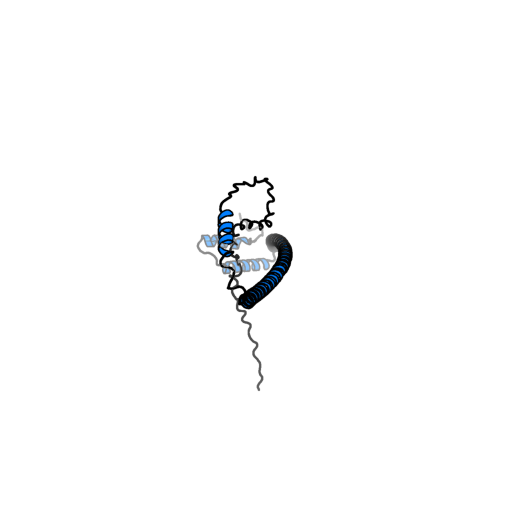146 -43.954 -24.589 1.00 58.19 241 SER A C 1
ATOM 1863 O O . SER A 1 241 ? 9.412 -44.337 -25.493 1.00 58.19 241 SER A O 1
ATOM 1865 N N . SER A 1 242 ? 11.453 -44.212 -24.561 1.00 58.88 242 SER A N 1
ATOM 1866 C CA . SER A 1 242 ? 12.072 -45.317 -25.281 1.00 58.88 242 SER A CA 1
ATOM 1867 C C . SER A 1 242 ? 12.096 -46.547 -24.363 1.00 58.88 242 SER A C 1
ATOM 1869 O O . SER A 1 242 ? 13.048 -46.758 -23.612 1.00 58.88 242 SER A O 1
ATOM 1871 N N . ALA A 1 243 ? 11.031 -47.346 -24.404 1.00 62.00 243 ALA A N 1
ATOM 1872 C CA . ALA A 1 243 ? 11.167 -48.800 -24.307 1.00 62.00 243 ALA A CA 1
ATOM 1873 C C . ALA A 1 243 ? 11.595 -49.256 -25.721 1.00 62.00 243 ALA A C 1
ATOM 1875 O O . ALA A 1 243 ? 11.024 -48.790 -26.698 1.00 62.00 243 ALA A O 1
ATOM 1876 N N . GLY A 1 244 ? 12.661 -50.016 -25.953 1.00 62.91 244 GLY A N 1
ATOM 1877 C CA . GLY A 1 244 ? 13.072 -51.198 -25.216 1.00 62.91 244 GLY A CA 1
ATOM 1878 C C . GLY A 1 244 ? 12.315 -52.403 -25.765 1.00 62.91 244 GLY A C 1
ATOM 1879 O O . GLY A 1 244 ? 11.384 -52.839 -25.107 1.00 62.91 244 GLY A O 1
ATOM 1880 N N . THR A 1 245 ? 12.695 -52.901 -26.951 1.00 61.28 245 THR A N 1
ATOM 1881 C CA . THR A 1 245 ? 12.458 -54.292 -27.392 1.00 61.28 245 THR A CA 1
ATOM 1882 C C . THR A 1 245 ? 13.225 -54.613 -28.676 1.00 61.28 245 THR A C 1
ATOM 1884 O O . THR A 1 245 ? 13.103 -53.879 -29.657 1.00 61.28 245 THR A O 1
ATOM 1887 N N . SER A 1 246 ? 13.827 -55.807 -28.658 1.00 60.88 246 SER A N 1
ATOM 1888 C CA . SER A 1 246 ? 14.511 -56.571 -29.720 1.00 60.88 246 SER A CA 1
ATOM 1889 C C . SER A 1 246 ? 16.000 -56.298 -29.888 1.00 60.88 246 SER A C 1
ATOM 1891 O O . SER A 1 246 ? 16.360 -55.242 -30.446 1.00 60.88 246 SER A O 1
#

Sequence (246 aa):
MSRHLSGERLVERFFVARLREVLADQGHPLTAAECERLIELCGDSHRASGSPSVQLAQLREELTELKQAQDLSGRRLAAVEEEAAGLFQELFQARERAQASESRESELAELAACQRDQLRQTQKYTRQPEAELTEQTEQAAMLLREVSVLRAQNTKLLDSTTPAVSLMDTSVDATLARRAARLKGTAVTGAPAAPTRSLVPSLPPEPPRPLPRPPARRTAPPNNPRQHLLPLLLRTPRPGSSAGTS

pLDDT: mean 78.53, std 19.46, range [39.16, 98.75]

Mean predicted aligned error: 18.51 Å

Foldseek 3Di:
DDPPPPDDPADPLCNLVVVQVVCVVVVRHDDPVNSVVVSVVSVVVLVVPPDPVSVVSVVVVVVVVVVVVVVVVVVVVVVVVVVVVVVVVVVVVVVVVVVVVVVVVVVVVVVVVVVVVVVVVVVVVVVVVVVVVVVVVVVVVVVVVVVVVVVVVVVVVVVVPPPPCVPPPPPVVVVVVVVVVVVVPDDDPDDDDDDPPPPPPPDDPDDPDPDDDDPPPPPPPPPCVPPPDDPPPPPDDDDDDDDDDD

Solvent-accessible surface area (backbone atoms only — not comparable to full-atom values): 15349 Å² total; per-residue (Å²): 141,72,95,76,78,75,90,70,92,74,80,56,81,60,50,63,58,50,48,37,52,55,30,38,77,71,73,51,62,66,51,72,68,57,52,51,51,51,53,51,53,49,51,52,51,50,70,68,43,86,45,68,68,56,51,52,52,50,53,53,50,53,51,51,50,51,48,51,52,50,53,53,49,51,53,52,50,51,51,51,51,52,52,50,53,50,52,51,52,51,52,51,54,51,49,53,53,50,52,54,48,52,54,52,51,51,54,51,50,53,52,51,49,53,53,52,50,50,53,52,50,51,53,53,60,52,50,50,58,52,52,53,49,51,52,52,52,52,52,52,54,50,54,53,51,50,53,50,52,50,51,54,49,52,52,52,52,54,62,71,64,44,83,80,54,80,85,73,60,90,67,57,63,68,53,55,60,58,51,62,62,61,69,79,69,73,87,77,95,71,82,80,82,78,78,90,71,86,74,70,76,79,68,74,79,73,72,77,71,79,69,78,74,71,75,79,74,77,70,70,74,80,85,66,88,72,86,76,75,74,84,80,78,82,79,75,86,78,84,79,82,82,76,87,84,135

Secondary structure (DSSP, 8-state):
--TTSSS-----THHHHHHHHHHHHTT-PPPHHHHHHHHHHHHHHHHH---HHHHHHHHHHHHHHHHHHHHHHHHHHHHHHHHHHHHHHHHHHHHHHHHHHHHHHHHHHHHHHHHHHHHHHHHHHHHHHHHHHHHHHHHHHHHHHHHHHHHHHHHHHHHHHGGGTTTT-TTTHHHHHHHHHHTTS-----------------PPP-------------------TTTT-------PPP--------